Protein AF-V4NUW0-F1 (afdb_monomer)

Secondary structure (DSSP, 8-state):
---EEEES--SSEEEEEE--------TT-PEEEEEEEEETT-SS-EEEEEESSSEEEEESPPTT-EEEEEEEEEETTEEEEEEEEEEEPPP-TTTTTTTTS-S---HHHHHHHHHHHTTSS-HHHHHHHHHHHHHS-HHHHHHHHHHHHHTTT-HHHHHHHHHHHHHHHHHGGGTTSS----------

Structure (mmCIF, N/CA/C/O backbone):
data_AF-V4NUW0-F1
#
_entry.id   AF-V4NUW0-F1
#
loop_
_atom_site.group_PDB
_atom_site.id
_atom_site.type_symbol
_atom_site.label_atom_id
_atom_site.label_alt_id
_atom_site.label_comp_id
_atom_site.label_asym_id
_atom_site.label_entity_id
_atom_site.label_seq_id
_atom_site.pdbx_PDB_ins_code
_atom_site.Cartn_x
_atom_site.Cartn_y
_atom_site.Cartn_z
_atom_site.occupancy
_atom_site.B_iso_or_equiv
_atom_site.auth_seq_id
_atom_site.auth_comp_id
_atom_site.auth_asym_id
_atom_site.auth_atom_id
_atom_site.pdbx_PDB_model_num
ATOM 1 N N . SER A 1 1 ? 36.725 5.754 -11.769 1.00 50.91 1 SER A N 1
ATOM 2 C CA . SER A 1 1 ? 35.596 5.148 -11.043 1.00 50.91 1 SER A CA 1
ATOM 3 C C . SER A 1 1 ? 34.319 5.274 -11.832 1.00 50.91 1 SER A C 1
ATOM 5 O O . SER A 1 1 ? 34.003 6.369 -12.287 1.00 50.91 1 SER A O 1
ATOM 7 N N . THR A 1 2 ? 33.584 4.175 -11.984 1.00 60.69 2 THR A N 1
ATOM 8 C CA . THR A 1 2 ? 32.185 4.216 -12.422 1.00 60.69 2 THR A CA 1
ATOM 9 C C . THR A 1 2 ? 31.362 4.884 -11.324 1.00 60.69 2 THR A C 1
ATOM 11 O O . THR A 1 2 ? 31.306 4.382 -10.210 1.00 60.69 2 THR A O 1
ATOM 14 N N . LYS A 1 3 ? 30.738 6.030 -11.608 1.00 65.81 3 LYS A N 1
ATOM 15 C CA . LYS A 1 3 ? 29.869 6.699 -10.633 1.00 65.81 3 LYS A CA 1
ATOM 16 C C . LYS A 1 3 ? 28.529 5.963 -10.567 1.00 65.81 3 LYS A C 1
ATOM 18 O O . LYS A 1 3 ? 27.774 6.012 -11.541 1.00 65.81 3 LYS A O 1
ATOM 23 N N . ILE A 1 4 ? 28.245 5.307 -9.444 1.00 74.12 4 ILE A N 1
ATOM 24 C CA . ILE A 1 4 ? 26.944 4.682 -9.174 1.00 74.12 4 ILE A CA 1
ATOM 25 C C . ILE A 1 4 ? 25.938 5.772 -8.786 1.00 74.12 4 ILE A C 1
ATOM 27 O O . ILE A 1 4 ? 26.246 6.670 -7.999 1.00 74.12 4 ILE A O 1
ATOM 31 N N . ARG A 1 5 ? 24.727 5.708 -9.342 1.00 78.06 5 ARG A N 1
ATOM 32 C CA . ARG A 1 5 ? 23.575 6.502 -8.901 1.00 78.06 5 ARG A CA 1
ATOM 33 C C . ARG A 1 5 ? 22.406 5.584 -8.582 1.00 78.06 5 ARG A C 1
ATOM 35 O O . ARG A 1 5 ? 22.221 4.572 -9.250 1.00 78.06 5 ARG A O 1
ATOM 42 N N . PHE A 1 6 ? 21.613 5.977 -7.598 1.00 82.00 6 PHE A N 1
ATOM 43 C CA . PHE A 1 6 ? 20.366 5.306 -7.257 1.00 82.00 6 PHE A CA 1
ATOM 44 C C . PHE A 1 6 ? 19.206 6.163 -7.732 1.00 82.00 6 PHE A C 1
ATOM 46 O O . PHE A 1 6 ? 19.155 7.359 -7.448 1.00 82.00 6 PHE A O 1
ATOM 53 N N . GLU A 1 7 ? 18.291 5.540 -8.450 1.00 81.25 7 GLU A N 1
ATOM 54 C CA . GLU A 1 7 ? 17.031 6.112 -8.895 1.00 81.25 7 GLU A CA 1
ATOM 55 C C . GLU A 1 7 ? 15.901 5.194 -8.425 1.00 81.25 7 GLU A C 1
ATOM 57 O O . GLU A 1 7 ? 16.131 4.009 -8.173 1.00 81.25 7 GLU A O 1
ATOM 62 N N . ASP A 1 8 ? 14.697 5.745 -8.269 1.00 75.62 8 ASP A N 1
ATOM 63 C CA . ASP A 1 8 ? 13.516 4.968 -7.872 1.00 75.62 8 ASP A CA 1
ATOM 64 C C . ASP A 1 8 ? 13.761 4.139 -6.589 1.00 75.62 8 ASP A C 1
ATOM 66 O O . ASP A 1 8 ? 13.553 2.934 -6.546 1.00 75.62 8 ASP A O 1
ATOM 70 N N . VAL A 1 9 ? 14.317 4.761 -5.539 1.00 75.94 9 VAL A N 1
ATOM 71 C CA . VAL A 1 9 ? 14.600 4.062 -4.270 1.00 75.94 9 VAL A CA 1
ATOM 72 C C . VAL A 1 9 ? 13.290 3.837 -3.516 1.00 75.94 9 VAL A C 1
ATOM 74 O O . VAL A 1 9 ? 12.817 4.724 -2.796 1.00 75.94 9 VAL A O 1
ATOM 77 N N . LEU A 1 10 ? 12.717 2.650 -3.696 1.00 78.19 10 LEU A N 1
ATOM 78 C CA . LEU A 1 10 ? 11.508 2.174 -3.028 1.00 78.19 10 LEU A CA 1
ATOM 79 C C . LEU A 1 10 ? 11.869 1.269 -1.843 1.00 78.19 10 LEU A C 1
ATOM 81 O O . LEU A 1 10 ? 13.030 0.948 -1.610 1.00 78.19 10 LEU A O 1
ATOM 85 N N . ALA A 1 11 ? 10.872 0.841 -1.070 1.00 77.06 11 ALA A N 1
ATOM 86 C CA . ALA A 1 11 ? 11.109 -0.022 0.088 1.00 77.06 11 ALA A CA 1
ATOM 87 C C . ALA A 1 11 ? 11.558 -1.446 -0.279 1.00 77.06 11 ALA A C 1
ATOM 89 O O . ALA A 1 11 ? 12.280 -2.071 0.489 1.00 77.06 11 ALA A O 1
ATOM 90 N N . THR A 1 12 ? 11.143 -1.965 -1.436 1.00 79.62 12 THR A N 1
ATOM 91 C CA . THR A 1 12 ? 11.412 -3.355 -1.856 1.00 79.62 12 THR A CA 1
ATOM 92 C C . THR A 1 12 ? 12.154 -3.456 -3.183 1.00 79.62 12 THR A C 1
ATOM 94 O O . THR A 1 12 ? 12.512 -4.555 -3.621 1.00 79.62 12 THR A O 1
ATOM 97 N N . SER A 1 13 ? 12.414 -2.323 -3.828 1.00 81.19 13 SER A N 1
ATOM 98 C CA . SER A 1 13 ? 13.131 -2.264 -5.091 1.00 81.19 13 SER A CA 1
ATOM 99 C C . SER A 1 13 ? 13.870 -0.950 -5.255 1.00 81.19 13 SER A C 1
ATOM 101 O O . SER A 1 13 ? 13.533 0.053 -4.633 1.00 81.19 13 SER A O 1
ATOM 103 N N . LEU A 1 14 ? 14.883 -0.961 -6.109 1.00 86.31 14 LEU A N 1
ATOM 104 C CA . LEU A 1 14 ? 15.581 0.242 -6.526 1.00 86.31 14 LEU A CA 1
ATOM 105 C C . LEU A 1 14 ? 16.194 0.064 -7.906 1.00 86.31 14 LEU A C 1
ATOM 107 O O . LEU A 1 14 ? 16.430 -1.062 -8.351 1.00 86.31 14 LEU A O 1
ATOM 111 N N . THR A 1 15 ? 16.499 1.179 -8.558 1.00 84.81 15 THR A N 1
ATOM 112 C CA . THR A 1 15 ? 17.217 1.186 -9.830 1.00 84.81 15 THR A CA 1
ATOM 113 C C . THR A 1 15 ? 18.628 1.721 -9.624 1.00 84.81 15 THR A C 1
ATOM 115 O O . THR A 1 15 ? 18.822 2.866 -9.217 1.00 84.81 15 THR A O 1
ATOM 118 N N . LEU A 1 16 ? 19.640 0.907 -9.926 1.00 82.88 16 LEU A N 1
ATOM 119 C CA . LEU A 1 16 ? 21.015 1.379 -10.052 1.00 82.88 16 LEU A CA 1
ATOM 120 C C . LEU A 1 16 ? 21.249 1.875 -11.474 1.00 82.88 16 LEU A C 1
ATOM 122 O O . LEU A 1 16 ? 20.926 1.192 -12.448 1.00 82.88 16 LEU A O 1
ATOM 126 N N . ILE A 1 17 ? 21.858 3.049 -11.579 1.00 81.25 17 ILE A N 1
ATOM 127 C CA . ILE A 1 17 ? 22.297 3.637 -12.837 1.00 81.25 17 ILE A CA 1
ATOM 128 C C . ILE A 1 17 ? 23.811 3.802 -12.796 1.00 81.25 17 ILE A C 1
ATOM 130 O O . ILE A 1 17 ? 24.362 4.498 -11.939 1.00 81.25 17 ILE A O 1
ATOM 134 N N . PHE A 1 18 ? 24.475 3.198 -13.770 1.00 76.62 18 PHE A N 1
ATOM 135 C CA . PHE A 1 18 ? 25.905 3.308 -14.008 1.00 76.62 18 PHE A CA 1
ATOM 136 C C . PHE A 1 18 ? 26.145 4.305 -15.135 1.00 76.62 18 PHE A C 1
ATOM 138 O O . PHE A 1 18 ? 25.466 4.293 -16.161 1.00 76.62 18 PHE A O 1
ATOM 145 N N . GLY A 1 19 ? 27.110 5.202 -14.958 1.00 62.00 19 GLY A N 1
ATOM 146 C CA . GLY A 1 19 ? 27.554 6.043 -16.063 1.00 62.00 19 GLY A CA 1
ATOM 147 C C . GLY A 1 19 ? 28.343 5.216 -17.078 1.00 62.00 19 GLY A C 1
ATOM 148 O O . GLY A 1 19 ? 29.494 4.897 -16.805 1.00 62.00 19 GLY A O 1
ATOM 149 N N . SER A 1 20 ? 27.757 4.925 -18.241 1.00 56.53 20 SER A N 1
ATOM 150 C CA . SER A 1 20 ? 28.524 4.785 -19.483 1.00 56.53 20 SER A CA 1
ATOM 151 C C . SER A 1 20 ? 28.182 5.988 -20.353 1.00 56.53 20 SER A C 1
ATOM 153 O O . SER A 1 20 ? 27.035 6.151 -20.764 1.00 56.53 20 SER A O 1
ATOM 155 N N . ALA A 1 21 ? 29.153 6.878 -20.536 1.00 48.44 21 ALA A N 1
ATOM 156 C CA . ALA A 1 21 ? 29.057 8.054 -21.400 1.00 48.44 21 ALA A CA 1
ATOM 157 C C . ALA A 1 21 ? 30.036 7.938 -22.575 1.00 48.44 21 ALA A C 1
ATOM 159 O O . ALA A 1 21 ? 30.551 8.939 -23.063 1.00 48.44 21 ALA A O 1
ATOM 160 N N . GLU A 1 22 ? 30.335 6.715 -23.002 1.00 51.16 22 GLU A N 1
ATOM 161 C CA . GLU A 1 22 ? 31.134 6.471 -24.191 1.00 51.16 22 GLU A CA 1
ATOM 162 C C . GLU A 1 22 ? 30.260 5.723 -25.196 1.00 51.16 22 GLU A C 1
ATOM 164 O O . GLU A 1 22 ? 30.003 4.527 -25.068 1.00 51.16 22 GLU A O 1
ATOM 169 N N . GLU A 1 23 ? 29.753 6.488 -26.171 1.00 53.72 23 GLU A N 1
ATOM 170 C CA . GLU A 1 23 ? 29.249 5.980 -27.448 1.00 53.72 23 GLU A CA 1
ATOM 171 C C . GLU A 1 23 ? 30.142 4.828 -27.939 1.00 53.72 23 GLU A C 1
ATOM 173 O O . GLU A 1 23 ? 31.367 4.913 -27.761 1.00 53.72 23 GLU A O 1
ATOM 178 N N . PRO A 1 24 ? 29.574 3.777 -28.564 1.00 47.69 24 PRO A N 1
ATOM 179 C CA . PRO A 1 24 ? 30.302 2.598 -29.026 1.00 47.69 24 PRO A CA 1
ATOM 180 C C . PRO A 1 24 ? 31.265 2.971 -30.162 1.00 47.69 24 PRO A C 1
ATOM 182 O O . PRO A 1 24 ? 31.041 2.692 -31.333 1.00 47.69 24 PRO A O 1
ATOM 185 N N . SER A 1 25 ? 32.371 3.613 -29.813 1.00 47.84 25 SER A N 1
ATOM 186 C CA . SER A 1 25 ? 33.380 4.108 -30.743 1.00 47.84 25 SER A CA 1
ATOM 187 C C . SER A 1 25 ? 34.427 3.043 -31.069 1.00 47.84 25 SER A C 1
ATOM 189 O O . SER A 1 25 ? 35.348 3.303 -31.836 1.00 47.84 25 SER A O 1
ATOM 191 N N . SER A 1 26 ? 34.283 1.811 -30.559 1.00 51.12 26 SER A N 1
ATOM 192 C CA . SER A 1 26 ? 35.031 0.640 -31.030 1.00 51.12 26 SER A CA 1
ATOM 193 C C . SER A 1 26 ? 34.365 -0.679 -30.600 1.00 51.12 26 SER A C 1
ATOM 195 O O . SER A 1 26 ? 34.071 -0.841 -29.414 1.00 51.12 26 SER A O 1
ATOM 197 N N . PRO A 1 27 ? 34.215 -1.678 -31.493 1.00 50.09 27 PRO A N 1
ATOM 198 C CA . PRO A 1 27 ? 33.620 -2.991 -31.190 1.00 50.09 27 PRO A CA 1
ATOM 199 C C . PRO A 1 27 ? 34.460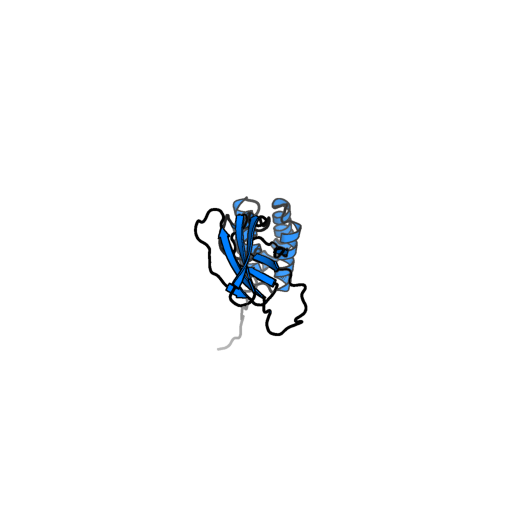 -3.898 -30.258 1.00 50.09 27 PRO A C 1
ATOM 201 O O . PRO A 1 27 ? 34.198 -5.092 -30.162 1.00 50.09 27 PRO A O 1
ATOM 204 N N . GLY A 1 28 ? 35.464 -3.357 -29.556 1.00 51.72 28 GLY A N 1
ATOM 205 C CA . GLY A 1 28 ? 36.357 -4.105 -28.657 1.00 51.72 28 GLY A CA 1
ATOM 206 C C . GLY A 1 28 ? 36.323 -3.676 -27.187 1.00 51.72 28 GLY A C 1
ATOM 207 O O . GLY A 1 28 ? 37.061 -4.239 -26.384 1.00 51.72 28 GLY A O 1
ATOM 208 N N . ASN A 1 29 ? 35.503 -2.686 -26.818 1.00 56.62 29 ASN A N 1
ATOM 209 C CA . ASN A 1 29 ? 35.510 -2.081 -25.480 1.00 56.62 29 ASN A CA 1
ATOM 210 C C . ASN A 1 29 ? 34.168 -2.273 -24.753 1.00 56.62 29 ASN A C 1
ATOM 212 O O . ASN A 1 29 ? 33.624 -1.332 -24.182 1.00 56.62 29 ASN A O 1
ATOM 216 N N . ILE A 1 30 ? 33.599 -3.482 -24.819 1.00 60.78 30 ILE A N 1
ATOM 217 C CA . ILE A 1 30 ? 32.346 -3.791 -24.121 1.00 60.78 30 ILE A CA 1
ATOM 218 C C . ILE A 1 30 ? 32.626 -3.749 -22.616 1.00 60.78 30 ILE A C 1
ATOM 220 O O . ILE A 1 30 ? 33.440 -4.524 -22.100 1.00 60.78 30 ILE A O 1
ATOM 224 N N . ILE A 1 31 ? 31.978 -2.808 -21.930 1.00 68.75 31 ILE A N 1
ATOM 225 C CA . ILE A 1 31 ? 32.028 -2.710 -20.477 1.00 68.75 31 ILE A CA 1
ATOM 226 C C . ILE A 1 31 ? 30.906 -3.582 -19.926 1.00 68.75 31 ILE A C 1
ATOM 228 O O . ILE A 1 31 ? 29.731 -3.342 -20.200 1.00 68.75 31 ILE A O 1
ATOM 232 N N . HIS A 1 32 ? 31.270 -4.608 -19.167 1.00 74.25 32 HIS A N 1
ATOM 233 C CA . HIS A 1 32 ? 30.305 -5.437 -18.454 1.00 74.25 32 HIS A CA 1
ATOM 234 C C . HIS A 1 32 ? 30.285 -5.035 -16.988 1.00 74.25 32 HIS A C 1
ATOM 236 O O . HIS A 1 32 ? 31.333 -4.767 -16.403 1.00 74.25 32 HIS A O 1
ATOM 242 N N . HI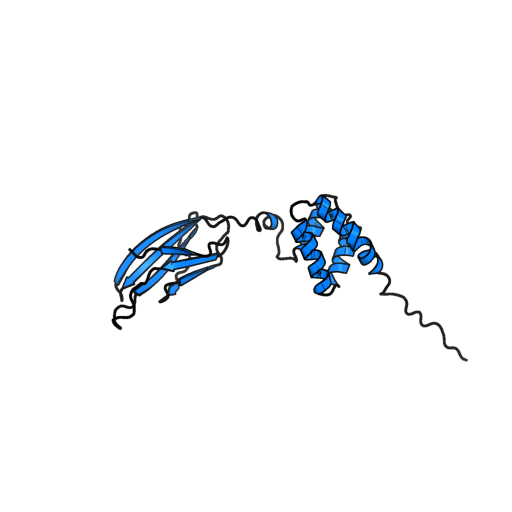S A 1 33 ? 29.103 -5.019 -16.380 1.00 75.69 33 HIS A N 1
ATOM 243 C CA . HIS A 1 33 ? 28.965 -4.745 -14.957 1.00 75.69 33 HIS A CA 1
ATOM 244 C C . HIS A 1 33 ? 28.398 -5.970 -14.248 1.00 75.69 33 HIS A C 1
ATOM 246 O O . HIS A 1 33 ? 27.399 -6.551 -14.682 1.00 75.69 33 HIS A O 1
ATOM 252 N N . SER A 1 34 ? 29.039 -6.340 -13.144 1.00 80.06 34 SER A N 1
ATOM 253 C CA . SER A 1 34 ? 28.514 -7.322 -12.202 1.00 80.06 34 SER A CA 1
ATOM 254 C C . SER A 1 34 ? 28.170 -6.614 -10.904 1.00 80.06 34 SER A C 1
ATOM 256 O O . SER A 1 34 ? 28.919 -5.758 -10.427 1.00 80.06 34 SER A O 1
ATOM 258 N N . ILE A 1 35 ? 27.010 -6.957 -10.358 1.00 81.31 35 ILE A N 1
ATOM 259 C CA . ILE A 1 35 ? 26.454 -6.319 -9.171 1.00 81.31 35 ILE A CA 1
ATOM 260 C C . ILE A 1 35 ? 26.201 -7.408 -8.143 1.00 81.31 35 ILE A C 1
ATOM 262 O O . ILE A 1 35 ? 25.620 -8.449 -8.453 1.00 81.31 35 ILE A O 1
ATOM 266 N N . TRP A 1 36 ? 26.626 -7.138 -6.918 1.00 84.19 36 TRP A N 1
ATOM 267 C CA . TRP A 1 36 ? 26.345 -7.951 -5.750 1.00 84.19 36 TRP A CA 1
ATOM 268 C C . TRP A 1 36 ? 25.699 -7.068 -4.703 1.00 84.19 36 TRP A C 1
ATOM 270 O O . TRP A 1 36 ? 26.096 -5.919 -4.508 1.00 84.19 36 TRP A O 1
ATOM 280 N N . TYR A 1 37 ? 24.724 -7.617 -3.998 1.00 83.88 37 TYR A N 1
ATOM 281 C CA . TYR A 1 37 ? 24.102 -6.925 -2.886 1.00 83.88 37 TYR A CA 1
ATOM 282 C C . TYR A 1 37 ? 23.943 -7.864 -1.701 1.00 83.88 37 TYR A C 1
ATOM 284 O O . TYR A 1 37 ? 23.803 -9.078 -1.846 1.00 83.88 37 TYR A O 1
ATOM 292 N N . ARG A 1 38 ? 24.008 -7.295 -0.504 1.00 84.62 38 ARG A N 1
ATOM 293 C CA . ARG A 1 38 ? 23.726 -8.000 0.747 1.00 84.62 38 ARG A CA 1
ATOM 294 C C . ARG A 1 38 ? 23.076 -7.061 1.731 1.00 84.62 38 ARG A C 1
ATOM 296 O O . ARG A 1 38 ? 23.365 -5.864 1.706 1.00 84.62 38 ARG A O 1
ATOM 303 N N . LYS A 1 39 ? 22.268 -7.602 2.638 1.00 82.25 39 LYS A N 1
ATOM 304 C CA . LYS A 1 39 ? 21.900 -6.845 3.836 1.00 82.25 39 LYS A CA 1
ATOM 305 C C . LYS A 1 39 ? 23.171 -6.566 4.623 1.00 82.25 39 LYS A C 1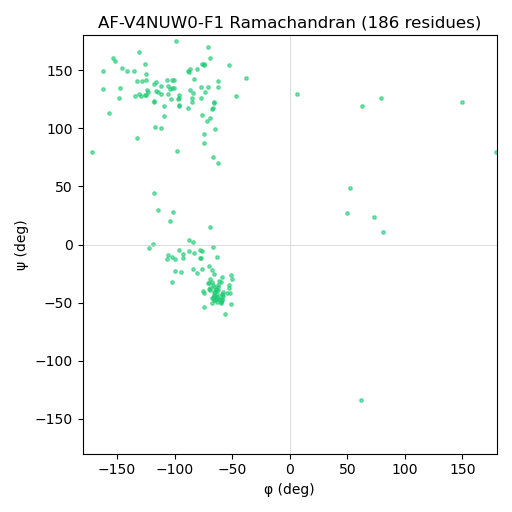
ATOM 307 O O . LYS A 1 39 ? 24.029 -7.438 4.732 1.00 82.25 39 LYS A O 1
ATOM 312 N N . VAL A 1 40 ? 23.298 -5.375 5.193 1.00 79.75 40 VAL A N 1
ATOM 313 C CA . VAL A 1 40 ? 24.453 -5.032 6.039 1.00 79.75 40 VAL A CA 1
ATOM 314 C C . VAL A 1 40 ? 24.542 -5.976 7.247 1.00 79.75 40 VAL A C 1
ATOM 316 O O . VAL A 1 40 ? 25.643 -6.348 7.652 1.00 79.75 40 VAL A O 1
ATOM 319 N N . SER A 1 41 ? 23.394 -6.443 7.751 1.00 73.56 41 SER A N 1
ATOM 320 C CA . SER A 1 41 ? 23.289 -7.455 8.811 1.00 73.56 41 SER A CA 1
ATOM 321 C C . SER A 1 41 ? 23.696 -8.872 8.379 1.00 73.56 41 SER A C 1
ATOM 323 O O . SER A 1 41 ? 23.993 -9.709 9.231 1.00 73.56 41 SER A O 1
ATOM 325 N N . GLU A 1 42 ? 23.734 -9.159 7.076 1.00 78.00 42 GLU A N 1
ATOM 326 C CA . GLU A 1 42 ? 24.090 -10.466 6.526 1.00 78.00 42 GLU A CA 1
ATOM 327 C C . GLU A 1 42 ? 25.547 -10.482 6.036 1.00 78.00 42 GLU A C 1
ATOM 329 O O . GLU A 1 42 ? 26.065 -9.524 5.457 1.00 78.00 42 GLU A O 1
ATOM 334 N N . LYS A 1 43 ? 26.241 -11.604 6.263 1.00 71.81 43 LYS A N 1
ATOM 335 C CA . LYS A 1 43 ? 27.662 -11.752 5.898 1.00 71.81 43 LYS A CA 1
ATOM 336 C C . LYS A 1 43 ? 27.890 -12.162 4.440 1.00 71.81 43 LYS A C 1
ATOM 338 O O . LYS A 1 43 ? 28.979 -11.939 3.927 1.00 71.81 43 LYS A O 1
ATOM 343 N N . ASN A 1 44 ? 26.892 -12.750 3.781 1.00 76.06 44 ASN A N 1
ATOM 344 C CA . ASN A 1 44 ? 27.028 -13.303 2.434 1.00 76.06 44 ASN A CA 1
ATOM 345 C C . ASN A 1 44 ? 26.332 -12.417 1.395 1.00 76.06 44 ASN A C 1
ATOM 347 O O . ASN A 1 44 ? 25.257 -11.884 1.654 1.00 76.06 44 ASN A O 1
ATOM 351 N N . TYR A 1 45 ? 26.944 -12.281 0.217 1.00 66.75 45 TYR A N 1
ATOM 352 C CA . TYR A 1 45 ? 26.318 -11.625 -0.931 1.00 66.75 45 TYR A CA 1
ATOM 353 C C . TYR A 1 45 ? 25.246 -12.520 -1.549 1.00 66.75 45 TYR A C 1
ATOM 355 O O . TYR A 1 45 ? 25.488 -13.700 -1.803 1.00 66.75 45 TYR A O 1
ATOM 363 N N . GLN A 1 46 ? 24.065 -11.950 -1.789 1.00 61.94 46 GLN A N 1
ATOM 364 C CA . GLN A 1 46 ? 23.008 -12.603 -2.547 1.00 61.94 46 GLN A CA 1
ATOM 365 C C . GLN A 1 46 ? 23.248 -12.411 -4.050 1.00 61.94 46 GLN A C 1
ATOM 367 O O . GLN A 1 46 ? 23.739 -11.368 -4.474 1.00 61.94 46 GLN A O 1
ATOM 372 N N . ASN A 1 47 ? 22.931 -13.485 -4.785 1.00 58.06 47 ASN A N 1
ATOM 373 C CA . ASN A 1 47 ? 22.927 -13.727 -6.233 1.00 58.06 47 ASN A CA 1
ATOM 374 C C . ASN A 1 47 ? 23.494 -12.636 -7.167 1.00 58.06 47 ASN A C 1
ATOM 376 O O . ASN A 1 47 ? 23.068 -11.483 -7.149 1.00 58.06 47 ASN A O 1
ATOM 380 N N . ASN A 1 48 ? 24.392 -13.043 -8.065 1.00 55.09 48 ASN A N 1
ATOM 381 C CA . ASN A 1 48 ? 24.962 -12.174 -9.087 1.00 55.09 48 ASN A CA 1
ATOM 382 C C . ASN A 1 48 ? 24.082 -12.142 -10.339 1.00 55.09 48 ASN A C 1
ATOM 384 O O . ASN A 1 48 ? 23.404 -13.106 -10.693 1.00 55.09 48 ASN A O 1
ATOM 388 N N . SER A 1 49 ? 24.115 -11.023 -11.050 1.00 60.19 49 SER A N 1
ATOM 389 C CA . SER A 1 49 ? 23.544 -10.968 -12.385 1.00 60.19 49 SER A CA 1
ATOM 390 C C . SER A 1 49 ? 24.356 -9.972 -13.219 1.00 60.19 49 SER A C 1
ATOM 392 O O . SER A 1 49 ? 24.667 -8.868 -12.765 1.00 60.19 49 SER A O 1
ATOM 394 N N . THR A 1 50 ? 24.843 -10.436 -14.372 1.00 60.91 50 THR A N 1
ATOM 395 C CA . THR A 1 50 ? 25.770 -9.703 -15.246 1.00 60.91 50 THR A CA 1
ATOM 396 C C . THR A 1 50 ? 24.973 -9.032 -16.350 1.00 60.91 50 THR A C 1
ATOM 398 O O . THR A 1 50 ? 24.249 -9.710 -17.079 1.00 60.91 50 THR A O 1
ATOM 401 N N . PHE A 1 51 ? 25.128 -7.716 -16.507 1.00 64.25 51 PHE A N 1
ATOM 402 C CA . PHE A 1 51 ? 24.384 -6.957 -17.512 1.00 64.25 51 PHE A CA 1
ATOM 403 C C . PHE A 1 51 ? 25.310 -6.116 -18.389 1.00 64.25 51 PHE A C 1
ATOM 405 O O . PHE A 1 51 ? 26.258 -5.509 -17.886 1.00 64.25 51 PHE A O 1
ATOM 412 N N . PRO A 1 52 ? 25.023 -6.032 -19.701 1.00 59.12 52 PRO A N 1
ATOM 413 C CA . PRO A 1 52 ? 25.657 -5.056 -20.584 1.00 59.12 52 PRO A CA 1
ATOM 414 C C . PRO A 1 52 ? 25.046 -3.652 -20.426 1.00 59.12 52 PRO A C 1
ATOM 416 O O . PRO A 1 52 ? 25.574 -2.684 -20.961 1.00 59.12 52 PRO A O 1
ATOM 419 N N . ASN A 1 53 ? 23.915 -3.540 -19.721 1.00 63.69 53 ASN A N 1
ATOM 420 C CA . ASN A 1 53 ? 23.161 -2.301 -19.598 1.00 63.69 53 ASN A CA 1
ATOM 421 C C . ASN A 1 53 ? 23.627 -1.441 -18.422 1.00 63.69 53 ASN A C 1
ATOM 423 O O . ASN A 1 53 ? 23.992 -1.925 -17.354 1.00 63.69 53 ASN A O 1
ATOM 427 N N . THR A 1 54 ? 23.494 -0.131 -18.605 1.00 71.88 54 THR A N 1
ATOM 428 C CA . THR A 1 54 ? 23.780 0.898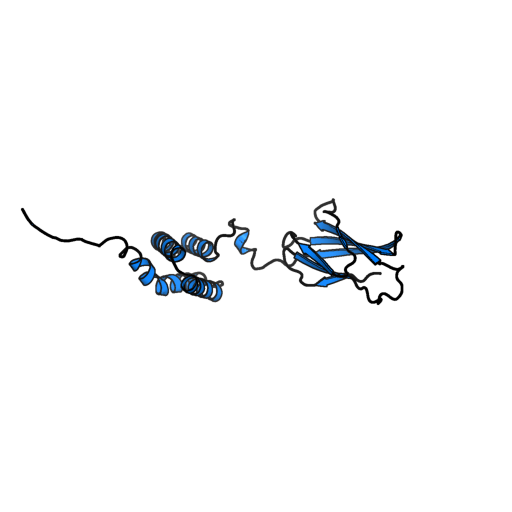 -17.597 1.00 71.88 54 THR A CA 1
ATOM 429 C C . THR A 1 54 ? 22.702 1.026 -16.524 1.00 71.88 54 THR A C 1
ATOM 431 O O . THR A 1 54 ? 22.881 1.794 -15.585 1.00 71.88 54 THR A O 1
ATOM 434 N N . ARG A 1 55 ? 21.581 0.308 -16.646 1.00 77.88 55 ARG A N 1
ATOM 435 C CA . ARG A 1 55 ? 20.472 0.327 -15.686 1.00 77.88 55 ARG A CA 1
ATOM 436 C C . ARG A 1 55 ? 20.199 -1.075 -15.177 1.00 77.88 55 ARG A C 1
ATOM 438 O O . ARG A 1 55 ? 20.044 -1.994 -15.981 1.00 77.88 55 ARG A O 1
ATOM 445 N N . PHE A 1 56 ? 20.090 -1.211 -13.863 1.00 81.06 56 PHE A N 1
ATOM 446 C CA . PHE A 1 56 ? 19.756 -2.470 -13.217 1.00 81.06 56 PHE A CA 1
ATOM 447 C C . PHE A 1 56 ? 18.699 -2.267 -12.137 1.00 81.06 56 PHE A C 1
ATOM 449 O O . PHE A 1 56 ? 18.867 -1.429 -11.254 1.00 81.06 56 PHE A O 1
ATOM 456 N N . VAL A 1 57 ? 17.623 -3.049 -12.206 1.00 83.06 57 VAL A N 1
ATOM 457 C CA . VAL A 1 57 ? 16.557 -3.036 -11.203 1.00 83.06 57 VAL A CA 1
ATOM 458 C C . VAL A 1 57 ? 16.814 -4.158 -10.209 1.00 83.06 57 VAL A C 1
ATOM 460 O O . VAL A 1 57 ? 16.816 -5.333 -10.572 1.00 83.06 57 VAL A O 1
ATOM 463 N N . VAL A 1 58 ? 16.999 -3.792 -8.946 1.00 82.62 58 VAL A N 1
ATOM 464 C CA . VAL A 1 58 ? 17.058 -4.734 -7.830 1.00 82.62 58 VAL A CA 1
ATOM 465 C C . VAL A 1 58 ? 15.672 -4.792 -7.212 1.00 82.62 58 VAL A C 1
ATOM 467 O O . VAL A 1 58 ? 15.099 -3.754 -6.899 1.00 82.62 58 VAL A O 1
ATOM 470 N N . SER A 1 59 ? 15.126 -5.992 -7.044 1.00 82.00 59 SER A N 1
ATOM 471 C CA . SER A 1 59 ? 13.796 -6.224 -6.471 1.00 82.00 59 SER A CA 1
ATOM 472 C C . SER A 1 59 ? 13.853 -7.287 -5.373 1.00 82.00 59 SER A C 1
ATOM 474 O O . SER A 1 59 ? 14.856 -7.986 -5.228 1.00 82.00 59 SER A O 1
ATOM 476 N N . GLY A 1 60 ? 12.789 -7.391 -4.573 1.00 79.94 60 GLY A N 1
ATOM 477 C CA . GLY A 1 60 ? 12.723 -8.337 -3.454 1.00 79.94 60 GLY A CA 1
ATOM 478 C C . GLY A 1 60 ? 13.593 -7.932 -2.260 1.00 79.94 60 GLY A C 1
ATOM 479 O O . GLY A 1 60 ? 14.006 -8.786 -1.475 1.00 79.94 60 GLY A O 1
ATOM 480 N N . LEU A 1 61 ? 13.901 -6.641 -2.129 1.00 83.56 61 LEU A N 1
ATOM 481 C CA . LEU A 1 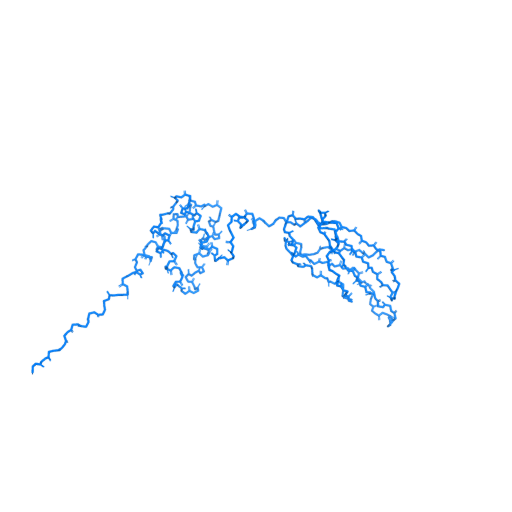61 ? 14.622 -6.108 -0.981 1.00 83.56 61 LEU A CA 1
ATOM 482 C C . LEU A 1 61 ? 13.703 -6.007 0.241 1.00 83.56 61 LEU A C 1
ATOM 484 O O . LEU A 1 61 ? 12.483 -5.911 0.122 1.00 83.56 61 LEU A O 1
ATOM 488 N N . THR A 1 62 ? 14.298 -6.040 1.430 1.00 81.50 62 THR A N 1
ATOM 489 C CA . THR A 1 62 ? 13.581 -5.862 2.693 1.00 81.50 62 THR A CA 1
ATOM 490 C C . THR A 1 62 ? 13.448 -4.365 3.005 1.00 81.50 62 THR A C 1
ATOM 492 O O . THR A 1 62 ? 14.469 -3.680 3.057 1.00 81.50 62 THR A O 1
ATOM 495 N N . PRO A 1 63 ? 12.232 -3.849 3.251 1.00 81.75 63 PRO A N 1
ATOM 496 C CA . PRO A 1 63 ? 12.004 -2.473 3.695 1.00 81.75 63 PRO A CA 1
ATOM 497 C C . PRO A 1 63 ? 12.824 -2.095 4.927 1.00 81.75 63 PRO A C 1
ATOM 499 O O . PRO A 1 63 ? 13.185 -2.962 5.726 1.00 81.75 63 PRO A O 1
ATOM 502 N N . ALA A 1 64 ? 13.098 -0.795 5.094 1.00 76.56 64 ALA A N 1
ATOM 503 C CA . ALA A 1 64 ? 13.806 -0.240 6.257 1.00 76.56 64 ALA A CA 1
ATOM 504 C C . ALA A 1 64 ? 15.122 -0.972 6.599 1.00 76.56 64 ALA A C 1
ATOM 506 O O . ALA A 1 64 ? 15.554 -1.015 7.748 1.00 76.56 64 ALA A O 1
ATOM 507 N N . THR A 1 65 ? 15.744 -1.582 5.591 1.00 80.19 65 THR A N 1
ATOM 508 C CA . THR A 1 65 ? 16.967 -2.357 5.740 1.00 80.19 65 THR A CA 1
ATOM 509 C C . THR A 1 65 ? 18.077 -1.677 4.965 1.00 80.19 65 THR A C 1
ATOM 511 O O . THR A 1 65 ? 17.887 -1.179 3.852 1.00 80.19 65 THR A O 1
ATOM 514 N N . GLU A 1 66 ? 19.258 -1.669 5.564 1.00 83.19 66 GLU A N 1
ATOM 515 C CA . GLU A 1 66 ? 20.467 -1.204 4.910 1.00 83.19 66 GLU A CA 1
ATOM 516 C C . GLU A 1 66 ? 21.066 -2.325 4.071 1.00 83.19 66 GLU A C 1
ATOM 518 O O . GLU A 1 66 ? 21.273 -3.451 4.540 1.00 83.19 66 GLU A O 1
ATOM 523 N N . TYR A 1 67 ? 21.376 -1.998 2.825 1.00 82.38 67 TYR A N 1
ATOM 524 C CA . TYR A 1 67 ? 22.012 -2.901 1.884 1.00 82.38 67 TYR A CA 1
ATOM 525 C C . TYR A 1 67 ? 23.367 -2.347 1.454 1.00 82.38 67 TYR A C 1
ATOM 527 O O . TYR A 1 67 ? 23.519 -1.158 1.182 1.00 82.38 67 TYR A O 1
ATOM 535 N N . CYS A 1 68 ? 24.359 -3.229 1.377 1.00 83.62 68 CYS A N 1
ATOM 536 C CA . CYS A 1 68 ? 25.652 -2.945 0.774 1.00 83.62 68 CYS A CA 1
ATOM 537 C C . CYS A 1 68 ? 25.628 -3.443 -0.668 1.00 83.62 68 CYS A C 1
ATOM 539 O O . CYS A 1 68 ? 25.434 -4.637 -0.910 1.00 83.62 68 CYS A O 1
ATOM 541 N N . PHE A 1 69 ? 25.830 -2.522 -1.604 1.00 83.88 69 PHE A N 1
ATOM 542 C CA . PHE A 1 69 ? 25.944 -2.794 -3.027 1.00 83.88 69 PHE A CA 1
ATOM 543 C C . PHE A 1 69 ? 27.409 -2.727 -3.426 1.00 83.88 69 PHE A C 1
ATOM 545 O O . PHE A 1 69 ? 28.083 -1.725 -3.193 1.00 83.88 69 PHE A O 1
ATOM 552 N N . LYS A 1 70 ? 27.884 -3.800 -4.046 1.00 83.62 70 LYS A N 1
ATOM 553 C CA . LYS A 1 70 ? 29.199 -3.894 -4.662 1.00 83.62 70 LYS A CA 1
ATOM 554 C C . LYS A 1 70 ? 29.019 -3.992 -6.162 1.00 83.62 70 LYS A C 1
ATOM 556 O O . LYS A 1 70 ? 28.266 -4.836 -6.643 1.00 83.62 70 LYS A O 1
ATOM 561 N N . VAL A 1 71 ? 29.731 -3.155 -6.896 1.00 82.06 71 VAL A N 1
ATOM 562 C CA . VAL A 1 71 ? 29.689 -3.122 -8.353 1.00 82.06 71 VAL A CA 1
ATOM 563 C C . VAL A 1 71 ? 31.102 -3.263 -8.872 1.00 82.06 71 VAL A C 1
ATOM 565 O O . VAL A 1 71 ? 32.009 -2.543 -8.455 1.00 82.06 71 VAL A O 1
ATOM 568 N N . VAL A 1 72 ? 31.286 -4.203 -9.790 1.00 81.25 72 VAL A N 1
ATOM 569 C CA . VAL A 1 72 ? 32.554 -4.402 -10.484 1.00 81.25 72 VAL A CA 1
ATOM 570 C C . VAL A 1 72 ? 32.327 -4.153 -11.962 1.00 81.25 72 VAL A C 1
ATOM 572 O O . VAL A 1 72 ? 31.464 -4.769 -12.589 1.00 81.25 72 VAL A O 1
ATOM 575 N N . SER A 1 73 ? 33.103 -3.220 -12.502 1.00 77.69 73 SER A N 1
ATOM 576 C CA . SER A 1 73 ? 33.127 -2.898 -13.924 1.00 77.69 73 SER A CA 1
ATOM 577 C C . SER A 1 73 ? 34.273 -3.655 -14.580 1.00 77.69 73 SER A C 1
ATOM 579 O O . SER A 1 73 ? 35.426 -3.534 -14.163 1.00 77.69 73 SER A O 1
ATOM 581 N N . TYR A 1 74 ? 33.963 -4.396 -15.632 1.00 73.62 74 TYR A N 1
ATOM 582 C CA . TYR A 1 74 ? 34.905 -5.149 -16.445 1.00 73.62 74 TYR A CA 1
ATOM 583 C C . TYR A 1 74 ? 35.104 -4.433 -17.772 1.00 73.62 74 TYR A C 1
ATOM 585 O O . TYR A 1 74 ? 34.137 -4.003 -18.395 1.00 73.62 74 TYR A O 1
ATOM 593 N N . ARG A 1 75 ? 36.352 -4.327 -18.222 1.00 74.00 75 ARG A N 1
ATOM 594 C CA . ARG A 1 75 ? 36.713 -3.881 -19.568 1.00 74.00 75 ARG A CA 1
ATOM 595 C C . ARG A 1 75 ? 37.292 -5.092 -20.303 1.00 74.00 75 ARG A C 1
ATOM 597 O O . ARG A 1 75 ? 38.431 -5.489 -20.047 1.00 74.00 75 ARG A O 1
ATOM 604 N N . GLY A 1 76 ? 36.486 -5.732 -21.152 1.00 72.62 76 GLY A N 1
ATOM 605 C CA . GLY A 1 76 ? 36.785 -7.083 -21.644 1.00 72.62 76 GLY A CA 1
ATOM 606 C C . GLY A 1 76 ? 36.829 -8.094 -20.488 1.00 72.62 76 GLY A C 1
ATOM 607 O O . GLY A 1 76 ? 35.973 -8.061 -19.612 1.00 72.62 76 GLY A O 1
ATOM 608 N N . SER A 1 77 ? 37.847 -8.958 -20.435 1.00 65.56 77 SER A N 1
ATOM 609 C CA . SER A 1 77 ? 38.025 -9.928 -19.335 1.00 65.56 77 SER A CA 1
ATOM 610 C C . SER A 1 77 ? 38.746 -9.364 -18.102 1.00 65.56 77 SER A C 1
ATOM 612 O O . SER A 1 77 ? 39.027 -10.114 -17.170 1.00 65.56 77 SER A O 1
ATOM 614 N N . LYS A 1 78 ? 39.110 -8.074 -18.094 1.00 72.75 78 LYS A N 1
ATOM 615 C CA . LYS A 1 78 ? 39.860 -7.455 -16.992 1.00 72.75 78 LYS A CA 1
ATOM 616 C C . LYS A 1 78 ? 38.954 -6.595 -16.122 1.00 72.75 78 LYS A C 1
ATOM 618 O O . LYS A 1 78 ? 38.205 -5.762 -16.629 1.00 72.75 78 LYS A O 1
ATOM 623 N N . GLU A 1 79 ? 39.075 -6.756 -14.809 1.00 74.81 79 GLU A N 1
ATOM 624 C CA . GLU A 1 79 ? 38.447 -5.872 -13.826 1.00 74.81 79 GLU A CA 1
ATOM 625 C C . GLU A 1 79 ? 39.067 -4.477 -13.921 1.00 74.81 79 GLU A C 1
ATOM 627 O O . GLU A 1 79 ? 40.281 -4.310 -13.812 1.00 74.81 79 GLU A O 1
ATOM 632 N N . SER A 1 80 ? 38.227 -3.476 -14.175 1.00 69.88 80 SER A N 1
ATOM 633 C CA . SER A 1 80 ? 38.651 -2.090 -14.375 1.00 69.88 80 SER A CA 1
ATOM 634 C C . SER A 1 80 ? 38.408 -1.219 -13.146 1.00 69.88 80 SER A C 1
ATOM 636 O O . SER A 1 80 ? 39.161 -0.272 -12.929 1.00 69.88 80 SER A O 1
ATOM 638 N N . SER A 1 81 ? 37.359 -1.484 -12.361 1.00 70.44 81 SER A N 1
ATOM 639 C CA . SER A 1 81 ? 37.129 -0.802 -11.082 1.00 70.44 81 SER A CA 1
ATOM 640 C C . SER A 1 81 ? 36.141 -1.553 -10.200 1.00 70.44 81 SER A C 1
ATOM 642 O O . SER A 1 81 ? 35.186 -2.139 -10.712 1.00 70.44 81 SER A O 1
ATOM 644 N N . VAL A 1 82 ? 36.326 -1.430 -8.887 1.00 77.44 82 VAL A N 1
ATOM 645 C CA . VAL A 1 82 ? 35.385 -1.885 -7.859 1.00 77.44 82 VAL A CA 1
ATOM 646 C C . VAL A 1 82 ? 34.856 -0.663 -7.121 1.00 77.44 82 VAL A C 1
ATOM 648 O O . VAL A 1 82 ? 35.645 0.189 -6.715 1.00 77.44 82 VAL A O 1
ATOM 651 N N . ASP A 1 83 ? 33.541 -0.584 -6.958 1.00 73.94 83 ASP A N 1
ATOM 652 C CA . ASP A 1 83 ? 32.874 0.474 -6.205 1.00 73.94 83 ASP A CA 1
ATOM 653 C C . ASP A 1 83 ? 31.889 -0.175 -5.220 1.00 73.94 83 ASP A C 1
ATOM 655 O O . ASP A 1 83 ? 31.122 -1.072 -5.585 1.00 73.94 83 ASP A O 1
ATOM 659 N N . GLU A 1 84 ? 31.969 0.215 -3.949 1.00 79.62 84 GLU A N 1
ATOM 660 C CA . GLU A 1 84 ? 31.139 -0.320 -2.868 1.00 79.62 84 GLU A CA 1
ATOM 661 C C . GLU A 1 84 ? 30.426 0.832 -2.170 1.00 79.62 84 GLU A C 1
ATOM 663 O O . GLU A 1 84 ? 31.057 1.801 -1.750 1.00 79.62 84 GLU A O 1
ATOM 668 N N . THR A 1 85 ? 29.107 0.723 -2.021 1.00 77.69 85 THR A N 1
ATOM 669 C CA . THR A 1 85 ? 28.309 1.753 -1.356 1.00 77.69 85 THR A CA 1
ATOM 670 C C . THR A 1 85 ? 27.210 1.129 -0.507 1.00 77.69 85 THR A C 1
ATOM 672 O O . THR A 1 85 ? 26.677 0.063 -0.823 1.00 77.69 85 THR A O 1
ATOM 675 N N . ILE A 1 86 ? 26.851 1.809 0.578 1.00 78.69 86 ILE A N 1
ATOM 676 C CA . ILE A 1 86 ? 25.743 1.418 1.451 1.00 78.69 86 ILE A CA 1
ATOM 677 C C . ILE A 1 86 ? 24.546 2.308 1.133 1.00 78.69 86 ILE A C 1
ATOM 679 O O . ILE A 1 86 ? 24.690 3.522 0.990 1.00 78.69 86 ILE A O 1
ATOM 683 N N . LEU A 1 87 ? 23.370 1.699 1.018 1.00 77.00 87 LEU A N 1
ATOM 684 C CA . LEU A 1 87 ? 22.112 2.404 0.840 1.00 77.00 87 LEU A CA 1
ATOM 685 C C . LEU A 1 87 ? 21.090 1.909 1.863 1.00 77.00 87 LEU A C 1
ATOM 687 O O . LEU A 1 87 ? 20.818 0.711 1.957 1.00 77.00 87 LEU A O 1
ATOM 691 N N . ALA A 1 88 ? 20.494 2.848 2.592 1.00 72.88 88 ALA A N 1
ATOM 692 C CA . ALA A 1 88 ? 19.332 2.593 3.428 1.00 72.88 88 ALA A CA 1
ATOM 693 C C . ALA A 1 88 ? 18.060 2.697 2.578 1.00 72.88 88 ALA A C 1
ATOM 695 O O . ALA A 1 88 ? 17.803 3.734 1.957 1.00 72.88 88 ALA A O 1
ATOM 696 N N . LEU A 1 89 ? 17.263 1.629 2.541 1.00 75.62 89 LEU A N 1
ATOM 697 C CA . LEU A 1 89 ? 15.957 1.672 1.891 1.00 75.62 89 LEU A CA 1
ATOM 698 C C . LEU A 1 89 ? 15.000 2.519 2.720 1.00 75.62 89 LEU A C 1
ATOM 700 O O . LEU A 1 89 ? 14.941 2.397 3.946 1.00 75.62 89 LEU A O 1
ATOM 704 N N . LYS A 1 90 ? 14.242 3.384 2.041 1.00 66.38 90 LYS A N 1
ATOM 705 C CA . LYS A 1 90 ? 13.243 4.221 2.702 1.00 66.38 90 LYS A CA 1
ATOM 706 C C . LYS A 1 90 ? 12.184 3.327 3.331 1.00 66.38 90 LYS A C 1
ATOM 708 O O . LYS A 1 90 ? 11.704 2.376 2.715 1.00 66.38 90 LYS A O 1
ATOM 713 N N . GLU A 1 91 ? 11.815 3.653 4.560 1.00 60.41 91 GLU A N 1
ATOM 714 C CA . GLU A 1 91 ? 10.681 3.024 5.214 1.00 60.41 91 GLU A CA 1
ATOM 715 C C . GLU A 1 91 ? 9.404 3.409 4.453 1.00 60.41 91 GLU A C 1
ATOM 717 O O . GLU A 1 91 ? 9.100 4.590 4.270 1.00 60.41 91 GLU A O 1
ATOM 722 N N . THR A 1 92 ? 8.655 2.422 3.967 1.00 51.06 92 THR A N 1
ATOM 723 C CA . THR A 1 92 ? 7.310 2.653 3.448 1.00 51.06 92 THR A CA 1
ATOM 724 C C . THR A 1 92 ? 6.413 2.999 4.625 1.00 51.06 92 THR A C 1
ATOM 726 O O . THR A 1 92 ? 6.025 2.136 5.409 1.00 51.06 92 THR A O 1
ATOM 729 N N . VAL A 1 93 ? 6.004 4.267 4.709 1.00 50.84 93 VAL A N 1
ATOM 730 C CA . VAL A 1 93 ? 4.907 4.708 5.591 1.00 50.84 93 VAL A CA 1
ATOM 731 C C . VAL A 1 93 ? 3.655 3.834 5.374 1.00 50.84 93 VAL A C 1
ATOM 733 O O . VAL A 1 93 ? 2.885 3.605 6.301 1.00 50.84 93 VAL A O 1
ATOM 736 N N . LEU A 1 94 ? 3.517 3.246 4.179 1.00 48.00 94 LEU A N 1
ATOM 737 C CA . LEU A 1 94 ? 2.445 2.325 3.812 1.00 48.00 94 LEU A CA 1
ATOM 738 C C . LEU A 1 94 ? 2.566 0.891 4.381 1.00 48.00 94 LEU A C 1
ATOM 740 O O . LEU A 1 94 ?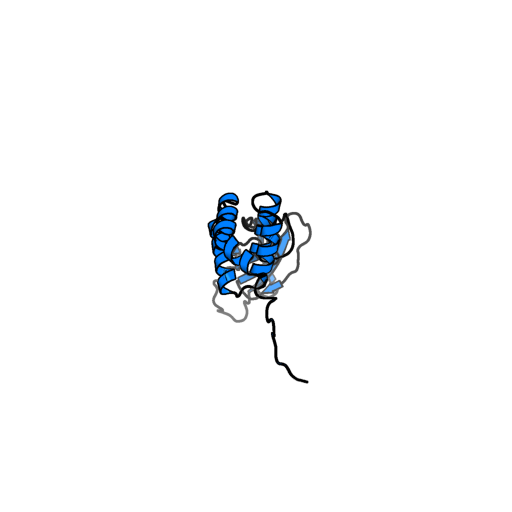 1.546 0.220 4.483 1.00 48.00 94 LEU A O 1
ATOM 744 N N . GLU A 1 95 ? 3.750 0.404 4.787 1.00 45.12 95 GLU A N 1
ATOM 745 C CA . GLU A 1 95 ? 3.907 -0.971 5.323 1.00 45.12 95 GLU A CA 1
ATOM 746 C C . GLU A 1 95 ? 4.026 -1.052 6.849 1.00 45.12 95 GLU A C 1
ATOM 748 O O . GLU A 1 95 ? 3.841 -2.123 7.431 1.00 45.12 95 GLU A O 1
ATOM 753 N N . LYS A 1 96 ? 4.195 0.083 7.539 1.00 45.47 96 LYS A N 1
ATOM 754 C CA . LYS A 1 96 ? 4.105 0.138 9.012 1.00 45.47 96 LYS A CA 1
ATOM 755 C C . LYS A 1 96 ? 2.710 -0.232 9.545 1.00 45.47 96 LYS A C 1
ATOM 757 O O . LYS A 1 96 ? 2.541 -0.463 10.740 1.00 45.47 96 LYS A O 1
ATOM 762 N 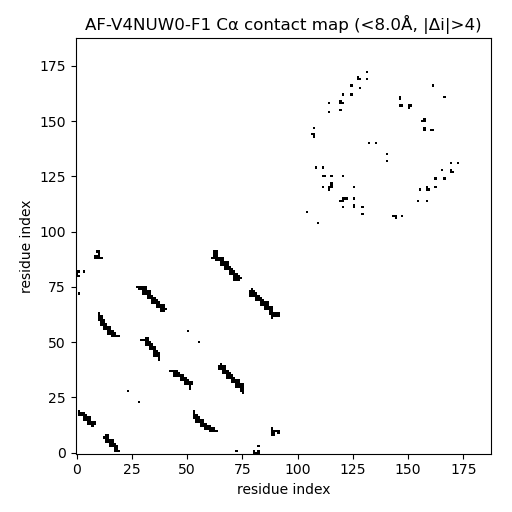N . ILE A 1 97 ? 1.722 -0.336 8.655 1.00 48.34 97 ILE A N 1
ATOM 763 C CA . ILE A 1 97 ? 0.346 -0.731 8.961 1.00 48.34 97 ILE A CA 1
ATOM 764 C C . ILE A 1 97 ? 0.074 -2.217 8.628 1.00 48.34 97 ILE A C 1
ATOM 766 O O . ILE A 1 97 ? -0.804 -2.800 9.271 1.00 48.34 97 ILE A O 1
ATOM 770 N N . SER A 1 98 ? 0.846 -2.852 7.724 1.00 48.09 98 SER A N 1
ATOM 771 C CA . SER A 1 98 ? 0.647 -4.259 7.305 1.00 48.09 98 SER A CA 1
ATOM 772 C C . SER A 1 98 ? 1.495 -5.269 8.093 1.00 48.09 98 SER A C 1
ATOM 774 O O . SER A 1 98 ? 1.086 -6.417 8.269 1.00 48.09 98 SER A O 1
ATOM 776 N N . ALA A 1 99 ? 2.622 -4.848 8.683 1.00 45.44 99 ALA A N 1
ATOM 777 C CA . ALA A 1 99 ? 3.481 -5.732 9.483 1.00 45.44 99 ALA A CA 1
ATOM 778 C C . ALA A 1 99 ? 2.835 -6.221 10.799 1.00 45.44 99 ALA A C 1
ATOM 780 O O . ALA A 1 99 ? 3.434 -7.010 11.531 1.00 45.44 99 ALA A O 1
ATOM 781 N N . ARG A 1 100 ? 1.608 -5.774 11.110 1.00 48.44 100 ARG A N 1
ATOM 782 C CA . ARG A 1 100 ? 0.855 -6.210 12.292 1.00 48.44 100 ARG A CA 1
ATOM 783 C C . ARG A 1 100 ? -0.305 -7.170 12.001 1.00 48.44 100 ARG A C 1
ATOM 785 O O . ARG A 1 100 ? -0.805 -7.739 12.964 1.00 48.44 100 ARG A O 1
ATOM 792 N N . CYS A 1 101 ? -0.685 -7.414 10.739 1.00 37.94 101 CYS A N 1
ATOM 793 C CA . CYS A 1 101 ? -1.672 -8.438 10.353 1.00 37.94 101 CYS A CA 1
ATOM 794 C C . CYS A 1 101 ? -1.473 -8.859 8.884 1.00 37.94 101 CYS A C 1
ATOM 796 O O . CYS A 1 101 ? -1.687 -8.065 7.978 1.00 37.94 101 CYS A O 1
ATOM 798 N N . GLY A 1 102 ? -1.067 -10.111 8.655 1.00 45.94 102 GLY A N 1
ATOM 799 C CA . GLY A 1 102 ? -0.675 -10.622 7.341 1.00 45.94 102 GLY A CA 1
ATOM 800 C C . GLY A 1 102 ? -1.791 -10.816 6.304 1.00 45.94 102 GLY A C 1
ATOM 801 O O . GLY A 1 102 ? -2.980 -10.848 6.621 1.00 45.94 102 GLY A O 1
ATOM 802 N N . PHE A 1 103 ? -1.308 -11.086 5.084 1.00 37.62 103 PHE A N 1
ATOM 803 C CA . PHE A 1 103 ? -1.995 -11.383 3.820 1.00 37.62 103 PHE A CA 1
ATOM 804 C C . PHE A 1 103 ? -2.539 -10.159 3.082 1.00 37.62 103 PHE A C 1
ATOM 806 O O . PHE A 1 103 ? -3.311 -9.388 3.635 1.00 37.62 103 PHE A O 1
ATOM 813 N N . GLY A 1 104 ? -2.154 -10.023 1.806 1.00 45.34 104 GLY A N 1
ATOM 814 C CA . GLY A 1 104 ? -2.675 -9.041 0.849 1.00 45.34 104 GLY A CA 1
ATOM 815 C C . GLY A 1 104 ? -4.168 -9.235 0.581 1.00 45.34 104 GLY A C 1
ATOM 816 O O . GLY A 1 104 ? -4.579 -9.697 -0.479 1.00 45.34 104 GLY A O 1
ATOM 817 N N . LEU A 1 105 ? -4.973 -8.923 1.586 1.00 51.09 105 LEU A N 1
ATOM 818 C CA . LEU A 1 105 ? -6.414 -8.822 1.527 1.00 51.09 105 LEU A CA 1
ATOM 819 C C . LEU A 1 105 ? -6.756 -7.399 1.090 1.00 51.09 105 LEU A C 1
ATOM 821 O O . LEU A 1 105 ? -6.020 -6.457 1.371 1.00 51.09 105 LEU A O 1
ATOM 825 N N . ASP A 1 106 ? -7.865 -7.258 0.366 1.00 70.06 106 ASP A N 1
ATOM 826 C CA . ASP A 1 106 ? -8.364 -5.960 -0.086 1.00 70.06 106 ASP A CA 1
ATOM 827 C C . ASP A 1 106 ? -8.340 -4.955 1.091 1.00 70.06 106 ASP A C 1
ATOM 829 O O . ASP A 1 106 ? -8.873 -5.294 2.155 1.00 70.06 106 ASP A O 1
ATOM 833 N N . PRO A 1 107 ? -7.731 -3.758 0.941 1.00 74.38 107 PRO A N 1
ATOM 834 C CA . PRO A 1 107 ? -7.531 -2.804 2.038 1.00 74.38 107 PRO A CA 1
ATOM 835 C C . PRO A 1 107 ? -8.800 -2.516 2.850 1.00 74.38 107 PRO A C 1
ATOM 837 O O . PRO A 1 107 ? -8.740 -2.288 4.059 1.00 74.38 107 PRO A O 1
ATOM 840 N N . CYS A 1 108 ? -9.972 -2.607 2.214 1.00 82.50 108 CYS A N 1
ATOM 841 C CA . CYS A 1 108 ? -11.256 -2.430 2.881 1.00 82.50 108 CYS A CA 1
ATOM 842 C C . CYS A 1 108 ? -11.522 -3.507 3.938 1.00 82.50 108 CYS A C 1
ATOM 844 O O . CYS A 1 108 ? -12.043 -3.203 5.007 1.00 82.50 108 CYS A O 1
ATOM 846 N N . VAL A 1 109 ? -11.160 -4.767 3.679 1.00 83.69 109 VAL A N 1
ATOM 847 C CA . VAL A 1 109 ? -11.385 -5.881 4.614 1.00 83.69 109 VAL A CA 1
ATOM 848 C C . VAL A 1 109 ? -10.557 -5.699 5.882 1.00 83.69 109 VAL A C 1
ATOM 850 O O . VAL A 1 109 ? -11.047 -5.958 6.984 1.00 83.69 109 VAL A O 1
ATOM 853 N N . GLU A 1 110 ? -9.312 -5.251 5.732 1.00 82.94 110 GLU A N 1
ATOM 854 C CA . GLU A 1 110 ? -8.404 -5.024 6.853 1.00 82.94 110 GLU A CA 1
ATOM 855 C C . GLU A 1 110 ? -8.878 -3.860 7.729 1.00 82.94 110 GLU A C 1
ATOM 857 O O . GLU A 1 110 ? -8.964 -3.992 8.950 1.00 82.94 110 GLU A O 1
ATOM 862 N N . ILE A 1 111 ? -9.259 -2.747 7.105 1.00 86.12 111 ILE A N 1
ATOM 863 C CA . ILE A 1 111 ? -9.729 -1.549 7.803 1.00 86.12 111 ILE A CA 1
ATOM 864 C C . ILE A 1 111 ? -11.031 -1.820 8.547 1.00 86.12 111 ILE A C 1
ATOM 866 O O . ILE A 1 111 ? -11.146 -1.504 9.725 1.00 86.12 111 ILE A O 1
ATOM 870 N N . ILE A 1 112 ? -11.985 -2.496 7.909 1.00 90.19 112 ILE A N 1
ATOM 871 C CA . ILE A 1 112 ? -13.261 -2.852 8.535 1.00 90.19 112 ILE A CA 1
ATOM 872 C C . ILE A 1 112 ? -13.059 -3.778 9.750 1.00 90.19 112 ILE A C 1
ATOM 874 O O . ILE A 1 112 ? -13.773 -3.652 10.745 1.00 90.19 112 ILE A O 1
ATOM 878 N N . ARG A 1 113 ? -12.063 -4.677 9.723 1.00 86.50 113 ARG A N 1
ATOM 879 C CA . ARG A 1 113 ? -11.669 -5.462 10.910 1.00 86.50 113 ARG A CA 1
ATOM 880 C C . ARG A 1 113 ? -11.001 -4.602 11.985 1.00 86.50 113 ARG A C 1
ATOM 882 O O . ARG A 1 113 ? -11.268 -4.813 13.162 1.00 86.50 113 ARG A O 1
ATOM 889 N N . LYS A 1 114 ? -10.152 -3.643 11.605 1.00 84.38 114 LYS A N 1
ATOM 890 C CA . LYS A 1 114 ? -9.511 -2.713 12.549 1.00 84.38 114 LYS A CA 1
ATOM 891 C C . LYS A 1 114 ? -10.542 -1.854 13.282 1.00 84.38 114 LYS A C 1
ATOM 893 O O . LYS A 1 114 ? -10.477 -1.772 14.502 1.00 84.38 114 LYS A O 1
ATOM 898 N N . LEU A 1 115 ? -11.524 -1.303 12.569 1.00 88.12 115 LEU A N 1
ATOM 899 C CA . LEU A 1 115 ? -12.592 -0.499 13.168 1.00 88.12 115 LEU A CA 1
ATOM 900 C C . LEU A 1 115 ? -13.442 -1.304 14.168 1.00 88.12 115 LEU A C 1
ATOM 902 O O . LEU A 1 115 ? -13.821 -0.762 15.203 1.00 88.12 115 LEU A O 1
ATOM 906 N N . GLU A 1 116 ? -13.701 -2.594 13.904 1.00 88.62 116 GLU A N 1
ATOM 907 C CA . GLU A 1 116 ? -14.391 -3.489 14.855 1.00 88.62 116 GLU A CA 1
ATOM 908 C C . GLU A 1 116 ? -13.544 -3.718 16.111 1.00 88.62 116 GLU A C 1
ATOM 910 O O . GLU A 1 116 ? -14.042 -3.580 17.225 1.00 88.62 116 GLU A O 1
ATOM 915 N N . CYS A 1 117 ? -12.253 -4.030 15.948 1.00 84.19 117 CYS A N 1
ATOM 916 C CA . CYS A 1 117 ? -11.340 -4.235 17.076 1.00 84.19 117 CYS A CA 1
ATOM 917 C C . CYS A 1 117 ? -11.190 -2.984 17.954 1.00 84.19 117 CYS A C 1
ATOM 919 O O . CYS A 1 117 ? -10.974 -3.109 19.157 1.00 84.19 117 CYS A O 1
ATOM 921 N N . SER A 1 118 ? -11.298 -1.796 17.361 1.00 83.69 118 SER A N 1
ATOM 922 C CA . SER A 1 118 ? -11.274 -0.515 18.071 1.00 83.69 118 SER A CA 1
ATOM 923 C C . SER A 1 118 ? -12.633 -0.106 18.657 1.00 83.69 118 SER A C 1
ATOM 925 O O . SER A 1 118 ? -12.689 0.867 19.402 1.00 83.69 118 SER A O 1
ATOM 927 N N . GLY A 1 119 ? -13.714 -0.832 18.351 1.00 86.62 119 GLY A N 1
ATOM 928 C CA . GLY A 1 119 ? -15.058 -0.570 18.872 1.00 86.62 119 GLY A CA 1
ATOM 929 C C . GLY A 1 119 ? -15.839 0.535 18.153 1.00 86.62 119 GLY A C 1
ATOM 930 O O . GLY A 1 119 ? -16.886 0.938 18.646 1.00 86.62 119 GLY A O 1
ATOM 931 N N . TYR A 1 120 ? -15.369 1.019 16.999 1.00 91.25 120 TYR A N 1
ATOM 932 C CA . TYR A 1 120 ? -16.069 2.057 16.226 1.00 91.25 120 TYR A CA 1
ATOM 933 C C . TYR A 1 120 ? -17.218 1.505 15.379 1.00 91.25 120 TYR A C 1
ATOM 935 O O . TYR A 1 120 ? -18.147 2.230 15.039 1.00 91.25 120 TYR A O 1
ATOM 943 N N . VAL A 1 121 ? -17.154 0.220 15.021 1.00 91.69 121 VAL A N 1
ATOM 944 C CA . VAL A 1 121 ? -18.221 -0.475 14.292 1.00 91.69 121 VAL A CA 1
ATOM 945 C C . VAL A 1 121 ? -18.532 -1.813 14.939 1.00 91.69 121 VAL A C 1
ATOM 947 O O . VAL A 1 121 ? -17.641 -2.564 15.332 1.00 91.69 121 VAL A O 1
ATOM 950 N N . ASP A 1 122 ? -19.814 -2.155 14.991 1.00 91.31 122 ASP A N 1
ATOM 951 C CA . ASP A 1 122 ? -20.245 -3.428 15.548 1.00 91.31 122 ASP A CA 1
ATOM 952 C C . ASP A 1 122 ? -19.968 -4.609 14.617 1.00 91.31 122 ASP A C 1
ATOM 954 O O . ASP A 1 122 ? -20.021 -4.523 13.384 1.00 91.31 122 ASP A O 1
ATOM 958 N N . LYS A 1 123 ? -19.824 -5.790 15.222 1.00 90.00 123 LYS A N 1
ATOM 959 C CA . LYS A 1 123 ? -19.689 -7.070 14.512 1.00 90.00 123 LYS A CA 1
ATOM 960 C C . LYS A 1 123 ? -20.810 -7.317 13.497 1.00 90.00 123 LYS A C 1
ATOM 962 O O . LYS A 1 123 ? -20.568 -7.907 12.442 1.00 90.00 123 LYS A O 1
ATOM 967 N N . ASN A 1 124 ? -22.034 -6.865 13.792 1.00 89.19 124 ASN A N 1
ATOM 968 C CA . ASN A 1 124 ? -23.175 -6.994 12.882 1.00 89.19 124 ASN A CA 1
ATOM 969 C C . ASN A 1 124 ? -22.993 -6.145 11.619 1.00 89.19 124 ASN A C 1
ATOM 971 O O . ASN A 1 124 ? -23.183 -6.651 10.509 1.00 89.19 124 ASN A O 1
ATOM 975 N N . PHE A 1 125 ? -22.578 -4.886 11.795 1.00 91.81 125 PHE A N 1
ATOM 976 C CA . PHE A 1 125 ? -22.252 -3.987 10.694 1.00 91.81 125 PHE A CA 1
ATOM 977 C C . PHE A 1 125 ? -21.117 -4.577 9.864 1.00 91.81 125 PHE A C 1
ATOM 979 O O . PHE A 1 125 ? -21.282 -4.768 8.664 1.00 91.81 125 PHE A O 1
ATOM 986 N N . ARG A 1 126 ? -20.018 -4.989 10.509 1.00 92.25 126 ARG A N 1
ATOM 987 C CA . ARG A 1 126 ? -18.864 -5.608 9.848 1.00 92.25 126 ARG A CA 1
ATOM 988 C C . ARG A 1 126 ? -19.266 -6.767 8.940 1.00 92.25 126 ARG A C 1
ATOM 990 O O . ARG A 1 126 ? -18.864 -6.820 7.781 1.00 92.25 126 ARG A O 1
ATOM 997 N N . GLN A 1 127 ? -20.042 -7.716 9.461 1.00 88.94 127 GLN A N 1
ATOM 998 C CA . GLN A 1 127 ? -20.460 -8.890 8.696 1.00 88.94 127 GLN A CA 1
ATOM 999 C C . GLN A 1 127 ? -21.332 -8.501 7.502 1.00 88.94 127 GLN A C 1
ATOM 1001 O O . GLN A 1 127 ? -21.041 -8.916 6.382 1.00 88.94 127 GLN A O 1
ATOM 1006 N N . LYS A 1 128 ? -22.359 -7.669 7.715 1.00 88.25 128 LYS A N 1
ATOM 1007 C CA . LYS A 1 128 ? -23.251 -7.213 6.640 1.00 88.25 128 LYS A CA 1
ATOM 1008 C C . LYS A 1 128 ? -22.507 -6.398 5.588 1.00 88.25 128 LYS A C 1
ATOM 1010 O O . LYS A 1 128 ? -22.722 -6.617 4.401 1.00 88.25 128 LYS A O 1
ATOM 1015 N N . PHE A 1 129 ? -21.615 -5.513 6.018 1.00 90.88 129 PHE A N 1
ATOM 1016 C CA . PHE A 1 129 ? -20.802 -4.677 5.148 1.00 90.88 129 PHE A CA 1
ATOM 1017 C C . PHE A 1 129 ? -19.846 -5.511 4.306 1.00 90.88 129 PHE A C 1
ATOM 1019 O O . PHE A 1 129 ? -19.811 -5.340 3.096 1.00 90.88 129 PHE A O 1
ATOM 1026 N N . LEU A 1 130 ? -19.114 -6.460 4.898 1.00 88.12 130 LEU A N 1
ATOM 1027 C CA . LEU A 1 130 ? -18.219 -7.326 4.131 1.00 88.12 130 LEU A CA 1
ATOM 1028 C C . LEU A 1 130 ? -18.996 -8.224 3.167 1.00 88.12 130 LEU A C 1
ATOM 1030 O O . LEU A 1 130 ? -18.570 -8.389 2.027 1.00 88.12 130 LEU A O 1
ATOM 1034 N N . THR A 1 131 ? -20.137 -8.785 3.575 1.00 86.31 131 THR A N 1
ATOM 1035 C CA . THR A 1 131 ? -20.997 -9.554 2.663 1.00 86.31 131 THR A CA 1
ATOM 1036 C C . THR A 1 131 ? -21.488 -8.686 1.509 1.00 86.31 131 THR A C 1
ATOM 1038 O O . THR A 1 131 ? -21.365 -9.091 0.360 1.00 86.31 131 THR A O 1
ATOM 1041 N N . TRP A 1 132 ? -21.981 -7.482 1.802 1.00 87.88 132 TRP A N 1
ATOM 1042 C CA . TRP A 1 132 ? -22.372 -6.496 0.800 1.00 87.88 132 TRP A CA 1
ATOM 1043 C C . TRP A 1 132 ? -21.204 -6.188 -0.140 1.00 87.88 132 TRP A C 1
ATOM 1045 O O . TRP A 1 132 ? -21.293 -6.488 -1.320 1.00 87.88 132 TRP A O 1
ATOM 1055 N N . TYR A 1 133 ? -20.080 -5.704 0.379 1.00 86.81 133 TYR A N 1
ATOM 1056 C CA . TYR A 1 133 ? -18.901 -5.280 -0.376 1.00 86.81 133 TYR A CA 1
ATOM 1057 C C . TYR A 1 133 ? -18.363 -6.369 -1.316 1.00 86.81 133 TYR A C 1
ATOM 1059 O O . TYR A 1 133 ? -18.055 -6.098 -2.477 1.00 86.81 133 TYR A O 1
ATOM 1067 N N . ASN A 1 134 ? -18.319 -7.624 -0.855 1.00 84.06 134 ASN A N 1
ATOM 1068 C CA . ASN A 1 134 ? -17.883 -8.759 -1.673 1.00 84.06 134 ASN A CA 1
ATOM 1069 C C . ASN A 1 134 ? -18.837 -9.089 -2.833 1.00 84.06 134 ASN A C 1
ATOM 1071 O O . ASN A 1 134 ? -18.400 -9.692 -3.811 1.00 84.06 134 ASN A O 1
ATOM 1075 N N . LEU A 1 135 ? -20.107 -8.688 -2.751 1.00 80.44 135 LEU A N 1
ATOM 1076 C CA . LEU A 1 135 ? -21.114 -8.887 -3.797 1.00 80.44 135 LEU A CA 1
ATOM 1077 C C . LEU A 1 135 ? -21.229 -7.696 -4.762 1.00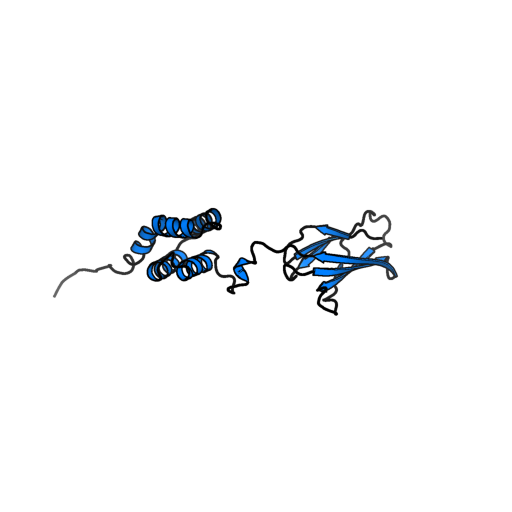 80.44 135 LEU A C 1
ATOM 1079 O O . LEU A 1 135 ? -21.875 -7.812 -5.799 1.00 80.44 135 LEU A O 1
ATOM 1083 N N . ARG A 1 136 ? -20.619 -6.549 -4.442 1.00 78.56 136 ARG A N 1
ATOM 1084 C CA . ARG A 1 136 ? -20.764 -5.311 -5.223 1.00 78.56 136 ARG A CA 1
ATOM 1085 C C . ARG A 1 136 ? -19.874 -5.285 -6.460 1.00 78.56 136 ARG A C 1
ATOM 1087 O O . ARG A 1 136 ? -18.776 -5.851 -6.455 1.00 78.56 136 ARG A O 1
ATOM 1094 N N . ALA A 1 137 ? -20.340 -4.575 -7.489 1.00 58.31 137 ALA A N 1
ATOM 1095 C CA . ALA A 1 137 ? -19.597 -4.307 -8.717 1.00 58.31 137 ALA A CA 1
ATOM 1096 C C . ALA A 1 137 ? -18.419 -3.344 -8.474 1.00 58.31 137 ALA A C 1
ATOM 1098 O O . ALA A 1 137 ? -18.393 -2.599 -7.493 1.00 58.31 137 ALA A O 1
ATOM 1099 N N . THR A 1 138 ? -17.448 -3.331 -9.390 1.00 62.72 138 THR A N 1
ATOM 1100 C CA . THR A 1 138 ? -16.190 -2.572 -9.265 1.00 62.72 138 THR A CA 1
ATOM 1101 C C . THR A 1 138 ? -16.400 -1.086 -8.961 1.00 62.72 138 THR A C 1
ATOM 1103 O O . THR A 1 138 ? -15.663 -0.520 -8.160 1.00 62.72 138 THR A O 1
ATOM 1106 N N . GLN A 1 139 ? -17.427 -0.457 -9.542 1.00 65.56 139 GLN A N 1
ATOM 1107 C CA . GLN A 1 139 ? -17.716 0.963 -9.325 1.00 65.56 139 GLN A CA 1
ATOM 1108 C C . GLN A 1 139 ? -18.073 1.276 -7.864 1.00 65.56 139 GLN A C 1
ATOM 1110 O O . GLN A 1 139 ? -17.509 2.200 -7.287 1.00 65.56 139 GLN A O 1
ATOM 1115 N N . GLU A 1 140 ? -18.952 0.488 -7.238 1.00 73.44 140 GLU A N 1
ATOM 1116 C CA . GLU A 1 140 ? -19.334 0.689 -5.832 1.00 73.44 140 GLU A CA 1
ATOM 1117 C C . GLU A 1 140 ? -18.158 0.400 -4.884 1.00 73.44 140 GLU A C 1
ATOM 1119 O O . GLU A 1 140 ? -17.996 1.073 -3.867 1.00 73.44 140 GLU A O 1
ATOM 1124 N N . ARG A 1 141 ? -17.273 -0.540 -5.245 1.00 78.38 141 ARG A N 1
ATOM 1125 C CA . ARG A 1 141 ? -16.041 -0.794 -4.478 1.00 78.38 141 ARG A CA 1
ATOM 1126 C C . ARG A 1 141 ? -15.062 0.376 -4.536 1.00 78.38 141 ARG A C 1
ATOM 1128 O O . ARG A 1 141 ? -14.390 0.647 -3.545 1.00 78.38 141 ARG A O 1
ATOM 1135 N N . ASN A 1 142 ? -14.987 1.076 -5.667 1.00 79.12 142 ASN A N 1
ATOM 1136 C CA . ASN A 1 142 ? -14.120 2.245 -5.803 1.00 79.12 142 ASN A CA 1
ATOM 1137 C C . ASN A 1 142 ? -14.577 3.395 -4.900 1.00 79.12 142 ASN A C 1
ATOM 1139 O O . ASN A 1 142 ? -13.730 4.049 -4.305 1.00 79.12 142 ASN A O 1
ATOM 1143 N N . VAL A 1 143 ? -15.890 3.584 -4.721 1.00 83.12 143 VAL A N 1
ATOM 1144 C CA . VAL A 1 143 ? -16.423 4.589 -3.784 1.00 83.12 143 VAL A CA 1
ATOM 1145 C C . VAL A 1 143 ? -15.947 4.295 -2.362 1.00 83.12 143 VAL A C 1
ATOM 1147 O O . VAL A 1 143 ? -15.375 5.166 -1.715 1.00 83.12 143 VAL A O 1
ATOM 1150 N N . VAL A 1 144 ? -16.082 3.050 -1.897 1.00 84.31 144 VAL A N 1
ATOM 1151 C CA . VAL A 1 144 ? -15.600 2.641 -0.565 1.00 84.31 144 VAL A CA 1
ATOM 1152 C C . VAL A 1 144 ? -14.093 2.880 -0.414 1.00 84.31 144 VAL A C 1
ATOM 1154 O O . VAL A 1 144 ? -13.654 3.395 0.613 1.00 84.31 144 VAL A O 1
ATOM 1157 N N . LYS A 1 145 ? -13.300 2.561 -1.446 1.00 82.12 145 LYS A N 1
ATOM 1158 C CA . LYS A 1 145 ? -11.850 2.815 -1.450 1.00 82.12 145 LYS A CA 1
ATOM 1159 C C . LYS A 1 145 ? -11.517 4.301 -1.344 1.00 82.12 145 LYS A C 1
ATOM 1161 O O . LYS A 1 145 ? -10.586 4.649 -0.629 1.00 82.12 145 LYS A O 1
ATOM 1166 N N . THR A 1 146 ? -12.279 5.169 -2.004 1.00 82.44 146 THR A N 1
ATOM 1167 C CA . THR A 1 146 ? -12.102 6.621 -1.900 1.00 82.44 146 THR A CA 1
ATOM 1168 C C . THR A 1 146 ? -12.387 7.129 -0.487 1.00 82.44 146 THR A C 1
ATOM 1170 O O . THR A 1 146 ? -11.579 7.883 0.040 1.00 82.44 146 THR A O 1
ATOM 1173 N N . PHE A 1 147 ? -13.469 6.685 0.164 1.00 81.12 147 PHE A N 1
ATOM 1174 C CA . PHE A 1 147 ? -13.745 7.049 1.564 1.00 81.12 147 PHE A CA 1
ATOM 1175 C C . PHE A 1 147 ? -12.601 6.625 2.491 1.00 81.12 147 PHE A C 1
ATOM 1177 O O . PHE A 1 147 ? -12.139 7.403 3.319 1.00 81.12 147 PHE A O 1
ATOM 1184 N N . ILE A 1 148 ? -12.104 5.405 2.305 1.00 84.75 148 ILE A N 1
ATOM 1185 C CA . ILE A 1 148 ? -10.957 4.887 3.048 1.00 84.75 148 ILE A CA 1
ATOM 1186 C C . ILE A 1 148 ? -9.704 5.745 2.851 1.00 84.75 148 ILE A C 1
ATOM 1188 O O . ILE A 1 148 ? -9.011 6.009 3.826 1.00 84.75 148 ILE A O 1
ATOM 1192 N N . ASP A 1 149 ? -9.401 6.174 1.623 1.00 77.81 149 ASP A N 1
ATOM 1193 C CA . ASP A 1 149 ? -8.205 6.980 1.351 1.00 77.81 149 ASP A CA 1
ATOM 1194 C C . ASP A 1 149 ? -8.314 8.400 1.928 1.00 77.81 149 ASP A C 1
ATOM 1196 O O . ASP A 1 149 ? -7.341 8.906 2.487 1.00 77.81 149 ASP A O 1
ATOM 1200 N N . ILE A 1 150 ? -9.507 9.007 1.862 1.00 83.56 150 ILE A N 1
ATOM 1201 C CA . ILE A 1 150 ? -9.784 10.350 2.397 1.00 83.56 150 ILE A CA 1
ATOM 1202 C C . ILE A 1 150 ? -9.657 10.378 3.925 1.00 83.56 150 ILE A C 1
ATOM 1204 O O . ILE A 1 150 ? -9.058 11.302 4.469 1.00 83.56 150 ILE A O 1
ATOM 1208 N N . PHE A 1 151 ? -10.202 9.374 4.616 1.00 79.19 151 PHE A N 1
ATOM 1209 C CA . PHE A 1 151 ? -10.249 9.331 6.083 1.00 79.19 151 PHE A CA 1
ATOM 1210 C C . PHE A 1 151 ? -9.218 8.373 6.698 1.00 79.19 151 PHE A C 1
ATOM 1212 O O . PHE A 1 151 ? -9.366 7.949 7.843 1.00 79.19 151 PHE A O 1
ATOM 1219 N N . LYS A 1 152 ? -8.153 8.014 5.971 1.00 77.25 152 LYS A N 1
ATOM 1220 C CA . LYS A 1 152 ? -7.138 7.059 6.460 1.00 77.25 152 LYS A CA 1
ATOM 1221 C C . LYS A 1 152 ? -6.455 7.491 7.763 1.00 77.25 152 LYS A C 1
ATOM 1223 O O . LYS A 1 152 ? -6.018 6.632 8.526 1.00 77.25 152 LYS A O 1
ATOM 1228 N N . ASP A 1 153 ? -6.380 8.798 8.007 1.00 78.25 153 ASP A N 1
ATOM 1229 C CA . ASP A 1 153 ? -5.745 9.398 9.185 1.00 78.25 153 ASP A CA 1
ATOM 1230 C C . ASP A 1 153 ? -6.734 9.638 10.347 1.00 78.25 153 ASP A C 1
ATOM 1232 O O . ASP A 1 153 ? -6.308 9.951 11.457 1.00 78.25 153 ASP A O 1
ATOM 1236 N N . ASP A 1 154 ? -8.041 9.443 10.126 1.00 82.12 154 ASP A N 1
ATOM 1237 C CA . ASP A 1 154 ? -9.092 9.620 11.134 1.00 82.12 154 ASP A CA 1
ATOM 1238 C C . ASP A 1 154 ? -10.061 8.426 11.135 1.00 82.12 154 ASP A C 1
ATOM 1240 O O . ASP A 1 154 ? -11.062 8.369 10.417 1.00 82.12 154 ASP A O 1
ATOM 1244 N N . SER A 1 155 ? -9.747 7.439 11.978 1.00 84.75 155 SER A N 1
ATOM 1245 C CA . SER A 1 155 ? -10.518 6.194 12.087 1.00 84.75 155 SER A CA 1
ATOM 1246 C C . SER A 1 155 ? -11.940 6.398 12.619 1.00 84.75 155 SER A C 1
ATOM 1248 O O . SER A 1 155 ? -12.812 5.580 12.323 1.00 84.75 155 SER A O 1
ATOM 1250 N N . ILE A 1 156 ? -12.177 7.464 13.390 1.00 86.44 156 ILE A N 1
ATOM 1251 C CA . ILE A 1 156 ? -13.498 7.780 13.944 1.00 86.44 156 ILE A CA 1
ATOM 1252 C C . ILE A 1 156 ? -14.372 8.322 12.820 1.00 86.44 156 ILE A C 1
ATOM 1254 O O . ILE A 1 156 ? -15.417 7.740 12.529 1.00 86.44 156 ILE A O 1
ATOM 1258 N N . ALA A 1 157 ? -13.890 9.357 12.124 1.00 89.81 157 ALA A N 1
ATOM 1259 C CA . ALA A 1 157 ? -14.594 9.933 10.983 1.00 89.81 157 ALA A CA 1
ATOM 1260 C C . ALA A 1 157 ? -14.852 8.878 9.898 1.00 89.81 157 ALA A C 1
ATOM 1262 O O . ALA A 1 157 ? -15.950 8.799 9.354 1.00 89.81 157 ALA A O 1
ATOM 1263 N N . LEU A 1 158 ? -13.877 8.003 9.628 1.00 90.19 158 LEU A N 1
ATOM 1264 C CA . LEU A 1 158 ? -14.050 6.909 8.677 1.00 90.19 158 LEU A CA 1
ATOM 1265 C C . LEU A 1 158 ? -15.197 5.967 9.071 1.00 90.19 158 LEU A C 1
ATOM 1267 O O . LEU A 1 158 ? -16.013 5.610 8.221 1.00 90.19 158 LEU A O 1
ATOM 1271 N N . ALA A 1 159 ? -15.263 5.550 10.337 1.00 91.25 159 ALA A N 1
ATOM 1272 C CA . ALA A 1 159 ? -16.320 4.664 10.816 1.00 91.25 159 ALA A CA 1
ATOM 1273 C C . ALA A 1 159 ? -17.700 5.323 10.723 1.00 91.25 159 ALA A C 1
ATOM 1275 O O . ALA A 1 159 ? -18.629 4.709 10.199 1.00 91.25 159 ALA A O 1
ATOM 1276 N N . GLU A 1 160 ? -17.817 6.572 11.172 1.00 90.75 160 GLU A N 1
ATOM 1277 C CA . GLU A 1 160 ? -19.065 7.335 11.114 1.00 90.75 160 GLU A CA 1
ATOM 1278 C C . GLU A 1 160 ? -19.552 7.492 9.673 1.00 90.75 160 GLU A C 1
ATOM 1280 O O . GLU A 1 160 ? -20.695 7.158 9.375 1.00 90.75 160 GLU A O 1
ATOM 1285 N N . GLN A 1 161 ? -18.670 7.899 8.756 1.00 92.00 161 GLN A N 1
ATOM 1286 C CA . GLN A 1 161 ? -19.010 8.076 7.343 1.00 92.00 161 GLN A CA 1
ATOM 1287 C C . GLN A 1 161 ? -19.408 6.758 6.671 1.00 92.00 161 GLN A C 1
ATOM 1289 O O . GLN A 1 161 ? -20.340 6.728 5.864 1.00 92.00 161 GLN A O 1
ATOM 1294 N N . LEU A 1 162 ? -18.736 5.650 7.007 1.00 91.06 162 LEU A N 1
ATOM 1295 C CA . LEU A 1 162 ? -19.089 4.327 6.493 1.00 91.06 162 LEU A CA 1
ATOM 1296 C C . LEU A 1 162 ? -20.460 3.868 6.996 1.00 91.06 162 LEU A C 1
ATOM 1298 O O . LEU A 1 162 ? -21.243 3.312 6.223 1.00 91.06 162 LEU A O 1
ATOM 1302 N N . VAL A 1 163 ? -20.752 4.071 8.280 1.00 91.94 163 VAL A N 1
ATOM 1303 C CA . VAL A 1 163 ? -22.045 3.701 8.860 1.00 91.94 163 VAL A CA 1
ATOM 1304 C C . VAL A 1 163 ? -23.147 4.578 8.276 1.00 91.94 163 VAL A C 1
ATOM 1306 O O . VAL A 1 163 ? -24.118 4.035 7.759 1.00 91.94 163 VAL A O 1
ATOM 1309 N N . ASP A 1 164 ? -22.972 5.896 8.271 1.00 90.19 164 ASP A N 1
ATOM 1310 C CA . ASP A 1 164 ? -23.957 6.853 7.762 1.00 90.19 164 ASP A CA 1
ATOM 1311 C C . ASP A 1 164 ? -24.288 6.600 6.283 1.00 90.19 164 ASP A C 1
ATOM 1313 O O . ASP A 1 164 ? -25.448 6.430 5.909 1.00 90.19 164 ASP A O 1
ATOM 1317 N N . THR A 1 165 ? -23.259 6.429 5.446 1.00 88.81 165 THR A N 1
ATOM 1318 C CA . THR A 1 165 ? -23.442 6.269 3.997 1.00 88.81 165 THR A CA 1
ATOM 1319 C C . THR A 1 165 ? -23.970 4.882 3.616 1.00 88.81 165 THR A C 1
ATOM 1321 O O . THR A 1 165 ? -24.796 4.750 2.709 1.00 88.81 165 THR A O 1
ATOM 1324 N N . PHE A 1 166 ? -23.486 3.811 4.261 1.00 89.00 166 PHE A N 1
ATOM 1325 C CA . PHE A 1 166 ? -23.741 2.442 3.795 1.00 89.00 166 PHE A CA 1
ATOM 1326 C C . PHE A 1 166 ? -24.737 1.647 4.642 1.00 89.00 166 PHE A C 1
ATOM 1328 O O . PHE A 1 166 ? -25.195 0.610 4.156 1.00 89.00 166 PHE A O 1
ATOM 1335 N N . SER A 1 167 ? -25.122 2.091 5.847 1.00 88.56 167 SER A N 1
ATOM 1336 C CA . SER A 1 167 ? -26.060 1.366 6.735 1.00 88.56 167 SER A CA 1
ATOM 1337 C C . SER A 1 167 ? -27.359 0.970 6.022 1.00 88.56 167 SER A C 1
ATOM 1339 O O . SER A 1 167 ? -27.838 -0.169 6.104 1.00 88.56 167 SER A O 1
ATOM 1341 N N . ASP A 1 168 ? -27.873 1.885 5.214 1.00 84.44 168 ASP A N 1
ATOM 1342 C CA . ASP A 1 168 ? -29.091 1.717 4.436 1.00 84.44 168 ASP A CA 1
ATOM 1343 C C . ASP A 1 168 ? -28.931 0.698 3.293 1.00 84.44 168 ASP A C 1
ATOM 1345 O O . ASP A 1 168 ? -29.826 -0.104 3.002 1.00 84.44 168 ASP A O 1
ATOM 1349 N N . CYS A 1 169 ? -27.768 0.683 2.648 1.00 82.75 169 CYS A N 1
ATOM 1350 C CA . CYS A 1 169 ? -27.439 -0.215 1.540 1.00 82.75 169 CYS A CA 1
ATOM 1351 C C . CYS A 1 169 ? -27.172 -1.651 2.020 1.00 82.75 169 CYS A C 1
ATOM 1353 O O . CYS A 1 169 ? -27.637 -2.624 1.410 1.00 82.75 169 CYS A O 1
ATOM 1355 N N . ILE A 1 170 ? -26.458 -1.804 3.139 1.00 85.81 170 ILE A N 1
ATOM 1356 C CA . ILE A 1 170 ? -26.145 -3.115 3.721 1.00 85.81 170 ILE A CA 1
ATOM 1357 C C . ILE A 1 170 ? -27.391 -3.772 4.326 1.00 85.81 170 ILE A C 1
ATOM 1359 O O . ILE A 1 170 ? -27.538 -4.993 4.253 1.00 85.81 170 ILE A O 1
ATOM 1363 N N . SER A 1 171 ? -28.322 -2.978 4.866 1.00 80.50 171 SER A N 1
ATOM 1364 C CA . SER A 1 171 ? -29.560 -3.483 5.473 1.00 80.50 171 SER A CA 1
ATOM 1365 C C . SER A 1 171 ? -30.523 -4.058 4.432 1.00 80.50 171 SER A C 1
ATOM 1367 O O . SER A 1 171 ? -31.174 -5.072 4.684 1.00 80.50 171 SER A O 1
ATOM 1369 N N . ARG A 1 172 ? -30.543 -3.488 3.221 1.00 71.88 172 ARG A N 1
ATOM 1370 C CA . ARG A 1 172 ? -31.384 -3.944 2.099 1.00 71.88 172 ARG A CA 1
ATOM 1371 C C . ARG A 1 172 ? -30.867 -5.196 1.383 1.00 71.88 172 ARG A C 1
ATOM 1373 O O . ARG A 1 172 ? -31.583 -5.803 0.599 1.00 71.88 172 ARG A O 1
ATOM 1380 N N . THR A 1 173 ? -29.637 -5.627 1.654 1.00 60.41 173 THR A N 1
ATOM 1381 C CA . THR A 1 173 ? -28.983 -6.708 0.885 1.00 60.41 173 THR A CA 1
ATOM 1382 C C . THR A 1 173 ? -29.457 -8.116 1.268 1.00 60.41 173 THR A C 1
ATOM 1384 O O . THR A 1 173 ? -29.114 -9.088 0.605 1.00 60.41 173 THR A O 1
ATOM 1387 N N . ARG A 1 174 ? -30.307 -8.246 2.296 1.00 54.03 174 ARG A N 1
ATOM 1388 C CA . ARG A 1 174 ? -30.943 -9.519 2.678 1.00 54.03 174 ARG A CA 1
ATOM 1389 C C . ARG A 1 174 ? -32.384 -9.691 2.193 1.00 54.03 174 ARG A C 1
ATOM 1391 O O . ARG A 1 174 ? -32.883 -10.809 2.253 1.00 54.03 174 ARG A O 1
ATOM 1398 N N . SER A 1 175 ? -33.050 -8.645 1.706 1.00 49.56 175 SER A N 1
ATOM 1399 C CA . SER A 1 175 ? -34.466 -8.718 1.312 1.00 49.56 175 SER A CA 1
ATOM 1400 C C . SER A 1 175 ? -34.706 -9.171 -0.133 1.00 49.56 175 SER A C 1
ATOM 1402 O O . SER A 1 175 ? -35.852 -9.410 -0.494 1.00 49.56 175 SER A O 1
ATOM 1404 N N . SER A 1 176 ? -33.668 -9.349 -0.960 1.00 49.00 176 SER A N 1
ATOM 1405 C CA . SER A 1 176 ? -33.834 -9.798 -2.354 1.00 49.00 176 SER A CA 1
ATOM 1406 C C . SER A 1 176 ? -33.654 -11.304 -2.580 1.00 49.00 176 SER A C 1
ATOM 1408 O O . SER A 1 176 ? -33.905 -11.770 -3.687 1.00 49.00 176 SER A O 1
ATOM 1410 N N . LEU A 1 177 ? -33.268 -12.085 -1.561 1.00 53.50 177 LEU A N 1
ATOM 1411 C CA . LEU A 1 177 ? -33.074 -13.540 -1.693 1.00 53.50 177 LEU A CA 1
ATOM 1412 C C . LEU A 1 177 ? -34.239 -14.375 -1.128 1.00 53.50 177 LEU A C 1
ATOM 1414 O O . LEU A 1 177 ? -34.044 -15.508 -0.698 1.00 53.50 177 LEU A O 1
ATOM 1418 N N . GLY A 1 178 ? -35.457 -13.830 -1.114 1.00 51.88 178 GLY A N 1
ATOM 1419 C CA . GLY A 1 178 ? -36.626 -14.592 -0.684 1.00 51.88 178 GLY A CA 1
ATOM 1420 C C . GLY A 1 178 ? -37.923 -13.801 -0.706 1.00 51.88 178 GLY A C 1
ATOM 1421 O O . GLY A 1 178 ? -38.371 -13.357 0.340 1.00 51.88 178 GLY A O 1
ATOM 1422 N N . SER A 1 179 ? -38.525 -13.651 -1.888 1.00 48.62 179 SER A N 1
ATOM 1423 C CA . SER A 1 179 ? -39.979 -13.784 -2.068 1.00 48.62 179 SER A CA 1
ATOM 1424 C C . SER A 1 179 ? -40.319 -13.748 -3.562 1.00 48.62 179 SER A C 1
ATOM 1426 O O . SER A 1 179 ? -40.725 -12.731 -4.114 1.00 48.62 179 SER A O 1
ATOM 1428 N N . SER A 1 180 ? -40.128 -14.872 -4.250 1.00 43.94 180 SER A N 1
ATOM 1429 C CA . SER A 1 180 ? -41.043 -15.232 -5.334 1.00 43.94 180 SER A CA 1
ATOM 1430 C C . SER A 1 180 ? -42.022 -16.227 -4.736 1.00 43.94 180 SER A C 1
ATOM 1432 O O . SER A 1 180 ? -41.847 -17.438 -4.832 1.00 43.94 180 SER A O 1
ATOM 1434 N N . GLY A 1 181 ? -43.014 -15.689 -4.025 1.00 41.81 181 GLY A N 1
ATOM 1435 C CA . GLY A 1 181 ? -44.251 -16.405 -3.771 1.00 41.81 181 GLY A CA 1
ATOM 1436 C C . GLY A 1 181 ? -44.944 -16.621 -5.109 1.00 41.81 181 GLY A C 1
ATOM 1437 O O . GLY A 1 181 ? -45.576 -15.711 -5.637 1.00 41.81 181 GLY A O 1
ATOM 1438 N N . VAL A 1 182 ? -44.798 -17.816 -5.673 1.00 46.31 182 VAL A N 1
ATOM 1439 C CA . VAL A 1 182 ? -45.738 -18.321 -6.674 1.00 46.31 182 VAL A CA 1
ATOM 1440 C C . VAL A 1 182 ? -47.001 -18.727 -5.924 1.00 46.31 182 VAL A C 1
ATOM 1442 O O . VAL A 1 182 ? -47.149 -19.856 -5.465 1.00 46.31 182 VAL A O 1
ATOM 1445 N N . SER A 1 183 ? -47.886 -17.752 -5.738 1.00 48.31 183 SER A N 1
ATOM 1446 C CA . SER A 1 183 ? -49.281 -18.006 -5.407 1.00 48.31 183 SER A CA 1
ATOM 1447 C C . SER A 1 183 ? -50.021 -18.440 -6.672 1.00 48.31 183 SER A C 1
ATOM 1449 O O . SER A 1 183 ? -50.025 -17.710 -7.657 1.00 48.31 183 SER A O 1
ATOM 1451 N N . ALA A 1 184 ? -50.680 -19.595 -6.559 1.00 48.88 184 ALA A N 1
ATOM 1452 C CA . ALA A 1 184 ? -51.867 -20.051 -7.284 1.00 48.88 184 ALA A CA 1
ATOM 1453 C C . ALA A 1 184 ? -51.807 -20.237 -8.817 1.00 48.88 184 ALA A C 1
ATOM 1455 O O . ALA A 1 184 ? -51.763 -19.282 -9.586 1.00 48.88 184 ALA A O 1
ATOM 1456 N N . LEU A 1 185 ? -52.048 -21.481 -9.248 1.00 51.59 185 LEU A N 1
ATOM 1457 C CA . LEU A 1 185 ? -53.214 -21.754 -10.091 1.00 51.59 185 LEU A CA 1
ATOM 1458 C C . LEU A 1 185 ? -53.773 -23.161 -9.824 1.00 51.59 185 LEU A C 1
ATOM 1460 O O . LEU A 1 185 ? -53.045 -24.133 -9.650 1.00 51.59 185 LEU A O 1
ATOM 1464 N N . ASP A 1 186 ? -55.092 -23.149 -9.710 1.00 50.19 186 ASP A N 1
ATOM 1465 C CA . ASP A 1 186 ? -56.081 -24.144 -9.313 1.00 50.19 186 ASP A CA 1
ATOM 1466 C C . ASP A 1 186 ? -56.327 -25.200 -10.408 1.00 50.19 186 ASP A C 1
ATOM 1468 O O . ASP A 1 186 ? -56.188 -24.884 -11.592 1.00 50.19 186 ASP A O 1
ATOM 1472 N N . SER A 1 187 ? -56.790 -26.393 -10.020 1.00 54.47 187 SER A N 1
ATOM 1473 C CA . SER A 1 187 ? -58.029 -27.036 -10.516 1.00 54.47 187 SER A CA 1
ATOM 1474 C C . SER A 1 187 ? -57.948 -28.565 -10.523 1.00 54.47 187 SER A C 1
ATOM 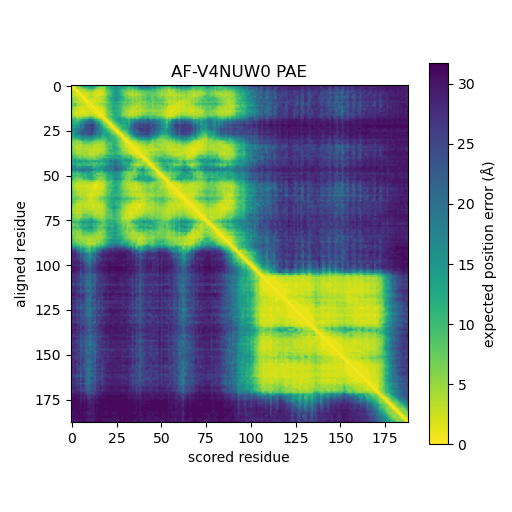1476 O O . SER A 1 187 ? -57.070 -29.173 -11.137 1.00 54.47 187 SER A O 1
ATOM 1478 N N . VAL A 1 188 ? -58.922 -29.127 -9.804 1.00 59.12 188 VAL A N 1
ATOM 1479 C CA . VAL A 1 188 ? -59.445 -30.504 -9.827 1.00 59.12 188 VAL A CA 1
ATOM 1480 C C . VAL A 1 188 ? -59.864 -30.941 -11.229 1.00 59.12 188 VAL A C 1
ATOM 1482 O O . VAL A 1 188 ? -60.356 -30.079 -11.990 1.00 59.12 188 VAL A O 1
#

pLDDT: mean 72.77, std 14.67, range [37.62, 92.25]

InterPro domains:
  IPR003961 Fibronectin type III [PS50853] (1-95)
  IPR003961 Fibronectin type III [cd00063] (2-80)
  IPR013783 Immunoglobulin-like fold [G3DSA:2.60.40.10] (1-84)
  IPR036116 Fibronectin type III superfamily [SSF49265] (4-82)
  IPR044514 Vernalization insensitive 3-like [PTHR46286] (105-176)
  IPR056990 VIN3-like, C-terminal domain [PF23380] (106-173)
  IPR058585 VIN3-like, fibronectin type-III domain [PF23376] (4-84)

Sequence (188 aa):
STKIRFEDVLATSLTLIFGSAEEPSSPGNIIHHSIWYRKVSEKNYQNNSTFPNTRFVVSGLTPATEYCFKVVSYRGSKESSVDETILALKETVLEKISARCGFGLDPCVEIIRKLECSGYVDKNFRQKFLTWYNLRATQERNVVKTFIDIFKDDSIALAEQLVDTFSDCISRTRSSLGSSGVSALDSV

Nearest PDB structures (foldseek):
  8afo-assembly1_A  TM=7.964E-01  e=5.406E-06  Homo sapiens
  3l5i-assembly1_A  TM=7.446E-01  e=4.005E-05  Homo sapiens
  3l5j-assembly2_B  TM=7.322E-01  e=3.153E-04  Homo sapiens
  8qy5-assembly1_A  TM=6.478E-01  e=3.560E-04  Mus musculus
  8qy6-assembly1_A  TM=6.502E-01  e=4.271E-04  Mus musculus

Solvent-accessible surface area (backbone atoms only — not comparable to full-atom values): 11309 Å² total; per-residue (Å²): 127,74,57,78,42,82,41,73,74,38,31,38,33,32,31,42,37,47,67,75,90,70,75,89,85,54,102,76,66,60,56,39,38,40,43,37,38,24,47,66,94,47,92,61,71,48,77,76,59,78,39,78,60,50,64,46,79,50,67,85,47,62,54,63,36,46,32,37,40,38,39,39,38,21,55,59,94,41,82,70,43,78,47,75,48,77,47,73,30,46,67,48,81,80,46,78,69,44,83,79,59,82,75,99,60,63,68,66,62,57,50,52,52,48,37,36,76,71,65,68,40,52,72,67,56,47,53,41,42,52,57,43,58,75,71,51,56,72,70,64,51,50,54,55,51,49,51,48,65,74,28,66,90,35,69,64,61,36,38,52,53,49,46,70,71,39,48,68,60,37,64,55,70,68,68,79,83,72,77,84,78,83,73,84,86,86,85,135

Organism: Eutrema salsugineum (NCBI:txid72664)

Foldseek 3Di:
DFDWDWDPQAQFKTKIFTDDPDDCPDPQFQKKKKKWKDFPPDPDTPDIDIDSDRMDMGGRHHGQTKMKMWMWIDGPPHTDDIDIDIDGRHHPPVCVLDVVDDDPDDPLLVLLVVCCVVVLDDPVCSVLVVVLLVPDDPVVVVVLVVLCVVCVVPSNSSSVCCCVVCVVVSVCPPVPPDDPPPDDDDDD

Radius of gyration: 27.9 Å; Cα contacts (8 Å, |Δi|>4): 239; chains: 1; bounding box: 99×41×50 Å

Mean predicted aligned error: 17.94 Å